Protein AF-A0A436B4E4-F1 (afdb_monomer_lite)

pLDDT: mean 89.77, std 8.98, range [55.94, 98.69]

Radius of gyration: 23.89 Å; chains: 1; bounding box: 51×45×69 Å

Sequence (343 aa):
ISDARIVVAAMPSGGDWTAGLRNADGLIDPEKLSAAVFGNINHALDAVREDSLRRIDLRNVEFVLPETGAIKLVKITDATVVQSGPGGMQFSSKADIDGRTLTVAATATRDIAAHRVTALDASVDLADTGAAAAGKLGPVALKLTGSEGFGVNASRLTAALSSTGSVLDLGTRGLLPADVDINATLVAGSNKVQVDRLLLKTGRSTFDFAGSIGPKPASGAVGEEPSYRYDLTSDGSSLAPSESPEPALTFLARIAGVYNTVSHKLVAEQIALRSAGSGEVLGTAAVAFVDGKVPGINLAFNIHDMQVSHVKQLWPWFSARNARLWVLANLFGGRVVDANLQF

Foldseek 3Di:
DEPEEAECQPPDPPPDPCPQQADPQRHRFLQSVLVVVFVVLLVVLVVCPPVVPQKDKYAQYKYAHHPPDPWGIKTWHIKMWGAPDNQKIWIWTWIATVNKTKIKTKIWGDDPVVSWTAKIWMKMKIAKPPADLQWTWHIKIKIKMWTDDDDPAFTKIKIWIWTAQTWTQLDVLGIWGKTWIWIWMRTNPPQKIWTCWIWIDTQPWIDIKTWIKHWDPDPPDPPDATKIKIKIWDPWTWFDPPPFPFPIFTWTWIWIDIQGDVQRKDKRPWIWIATPVGKIKIWIKMWGDDPPDRIDIKIKIKIAWAWLSNVLRVQDCSPPPVVSVCSSVPPDTDTDHIDMDID

Structure (mmCIF, N/CA/C/O backbone):
data_AF-A0A436B4E4-F1
#
_entry.id   AF-A0A436B4E4-F1
#
loop_
_atom_site.group_PDB
_atom_site.id
_atom_site.type_symbol
_atom_site.label_atom_id
_atom_site.label_alt_id
_atom_site.label_comp_id
_atom_site.label_asym_id
_atom_site.label_entity_id
_atom_site.label_seq_id
_atom_site.pdbx_PDB_ins_code
_atom_site.Cartn_x
_atom_site.Cartn_y
_atom_site.Cartn_z
_atom_site.occupancy
_atom_site.B_iso_or_equiv
_atom_site.auth_seq_id
_atom_site.auth_comp_id
_atom_site.auth_asym_id
_atom_site.auth_atom_id
_atom_site.pdbx_PDB_model_num
ATOM 1 N N . ILE A 1 1 ? 5.111 -10.709 -33.989 1.00 81.44 1 ILE A N 1
ATOM 2 C CA . ILE A 1 1 ? 4.949 -12.145 -33.654 1.00 81.44 1 ILE A CA 1
ATOM 3 C C . ILE A 1 1 ? 3.466 -12.391 -33.449 1.00 81.44 1 ILE A C 1
ATOM 5 O O . ILE A 1 1 ? 2.841 -11.605 -32.747 1.00 81.44 1 ILE A O 1
ATOM 9 N N . SER A 1 2 ? 2.896 -13.416 -34.074 1.00 87.44 2 SER A N 1
ATOM 10 C CA . SER A 1 2 ? 1.483 -13.752 -33.904 1.00 87.44 2 SER A CA 1
ATOM 11 C C . SER A 1 2 ? 1.282 -15.247 -33.690 1.00 87.44 2 SER A C 1
ATOM 13 O O . SER A 1 2 ? 2.098 -16.032 -34.171 1.00 87.44 2 SER A O 1
ATOM 15 N N . ASP A 1 3 ? 0.221 -15.611 -32.967 1.00 90.56 3 ASP A N 1
ATOM 16 C CA . ASP A 1 3 ? -0.270 -16.991 -32.819 1.00 90.56 3 ASP A CA 1
ATOM 17 C C . ASP A 1 3 ? 0.809 -17.970 -32.332 1.00 90.56 3 ASP A C 1
ATOM 19 O O . ASP A 1 3 ? 0.923 -19.107 -32.793 1.00 90.56 3 ASP A O 1
ATOM 23 N N . ALA A 1 4 ? 1.647 -17.501 -31.408 1.00 87.25 4 ALA A N 1
ATOM 24 C CA . ALA A 1 4 ? 2.802 -18.236 -30.916 1.00 87.25 4 ALA A CA 1
ATOM 25 C C . ALA A 1 4 ? 2.550 -18.762 -29.502 1.00 87.25 4 ALA A C 1
ATOM 27 O O . ALA A 1 4 ? 2.049 -18.040 -28.645 1.00 87.25 4 ALA A O 1
ATOM 28 N N . ARG A 1 5 ? 2.971 -20.000 -29.234 1.00 88.62 5 ARG A N 1
ATOM 29 C CA . ARG A 1 5 ? 2.969 -20.590 -27.892 1.00 88.62 5 ARG A CA 1
ATOM 30 C C . ARG A 1 5 ? 4.401 -20.849 -27.449 1.00 88.62 5 ARG A C 1
ATOM 32 O O . ARG A 1 5 ? 5.076 -21.727 -27.979 1.00 88.62 5 ARG A O 1
ATOM 39 N N . ILE A 1 6 ? 4.861 -20.069 -26.484 1.00 82.06 6 ILE A N 1
ATOM 40 C CA . ILE A 1 6 ? 6.216 -20.105 -25.950 1.00 82.06 6 ILE A CA 1
ATOM 41 C C . ILE A 1 6 ? 6.176 -20.870 -24.628 1.00 82.06 6 ILE A C 1
ATOM 43 O O . ILE A 1 6 ? 5.612 -20.415 -23.633 1.00 82.06 6 ILE A O 1
ATOM 47 N N . VAL A 1 7 ? 6.768 -22.062 -24.622 1.00 79.62 7 VAL A N 1
ATOM 48 C CA . VAL A 1 7 ? 6.873 -22.893 -23.420 1.00 79.62 7 VAL A CA 1
ATOM 49 C C . VAL A 1 7 ? 8.126 -22.481 -22.656 1.00 79.62 7 VAL A C 1
ATOM 51 O O . VAL A 1 7 ? 9.221 -22.978 -22.910 1.00 79.62 7 VAL A O 1
ATOM 54 N N . VAL A 1 8 ? 7.957 -21.549 -21.719 1.00 71.44 8 VAL A N 1
ATOM 55 C CA . VAL A 1 8 ? 9.043 -21.048 -20.860 1.00 71.44 8 VAL A CA 1
ATOM 56 C C . VAL A 1 8 ? 9.408 -22.080 -19.790 1.00 71.44 8 VAL A C 1
ATOM 58 O O . VAL A 1 8 ? 10.530 -22.086 -19.301 1.00 71.44 8 VAL A O 1
ATOM 61 N N . ALA A 1 9 ? 8.506 -23.020 -19.485 1.00 61.88 9 ALA A N 1
ATOM 62 C CA . ALA A 1 9 ? 8.750 -24.123 -18.553 1.00 61.88 9 ALA A CA 1
ATOM 63 C C . ALA A 1 9 ? 9.970 -25.005 -18.900 1.00 61.88 9 ALA A C 1
ATOM 65 O O . ALA A 1 9 ? 10.506 -25.666 -18.016 1.00 61.88 9 ALA A O 1
ATOM 66 N N . ALA A 1 10 ? 10.408 -25.020 -20.166 1.00 58.56 10 ALA A N 1
ATOM 67 C CA . ALA A 1 10 ? 11.585 -25.767 -20.622 1.00 58.56 10 ALA A CA 1
ATOM 68 C C . ALA A 1 10 ? 12.886 -24.938 -20.616 1.00 58.56 10 ALA A C 1
ATOM 70 O O . ALA A 1 10 ? 13.961 -25.481 -20.869 1.00 58.56 10 ALA A O 1
ATOM 71 N N . MET A 1 11 ? 12.803 -23.629 -20.354 1.00 57.91 11 MET A N 1
ATOM 72 C CA . MET A 1 11 ? 13.972 -22.769 -20.175 1.00 57.91 11 MET A CA 1
ATOM 73 C C . MET A 1 11 ? 14.459 -22.866 -18.723 1.00 57.91 11 MET A C 1
ATOM 75 O O . MET A 1 11 ? 13.636 -23.100 -17.834 1.00 57.91 11 MET A O 1
ATOM 79 N N . PRO A 1 12 ? 15.769 -22.691 -18.448 1.00 56.97 12 PRO A N 1
ATOM 80 C CA . PRO A 1 12 ? 16.261 -22.587 -17.078 1.00 56.97 12 PRO A CA 1
ATOM 81 C C . PRO A 1 12 ? 15.401 -21.558 -16.354 1.00 56.97 12 PRO A C 1
ATOM 83 O O . PRO A 1 12 ? 15.273 -20.433 -16.841 1.00 56.97 12 PRO A O 1
ATOM 86 N N . SER A 1 13 ? 14.752 -21.965 -15.260 1.00 56.03 13 SER A N 1
ATOM 87 C CA . SER A 1 13 ? 13.862 -21.086 -14.508 1.00 56.03 13 SER A CA 1
ATOM 88 C C . SER A 1 13 ? 14.614 -19.792 -14.233 1.00 56.03 13 SER A C 1
ATOM 90 O O . SER A 1 13 ? 15.655 -19.829 -13.569 1.00 56.03 13 SER A O 1
ATOM 92 N N . GLY A 1 14 ? 14.126 -18.678 -14.788 1.00 55.94 14 GLY A N 1
ATOM 93 C CA . GLY A 1 14 ? 14.651 -17.362 -14.458 1.00 55.94 14 GLY A CA 1
ATOM 94 C C . GLY A 1 14 ? 14.679 -17.279 -12.941 1.00 55.94 14 GLY A C 1
ATOM 95 O O . GLY A 1 14 ? 13.658 -17.536 -12.302 1.00 55.94 14 GLY A O 1
ATOM 96 N N . GLY A 1 15 ? 15.870 -17.067 -12.376 1.00 63.84 15 GLY A N 1
ATOM 97 C CA . GLY A 1 15 ? 16.046 -16.993 -10.931 1.00 63.84 15 GLY A CA 1
ATOM 98 C C . GLY A 1 15 ? 15.127 -15.938 -10.321 1.00 63.84 15 GLY A C 1
ATOM 99 O O . GLY A 1 15 ? 14.444 -15.200 -11.029 1.00 63.84 15 GLY A O 1
ATOM 100 N N . ASP A 1 16 ? 15.114 -15.852 -8.996 1.00 73.56 16 ASP A N 1
ATOM 101 C CA . ASP A 1 16 ? 14.350 -14.830 -8.286 1.00 73.56 16 ASP A CA 1
ATOM 102 C C . ASP A 1 16 ? 14.624 -13.430 -8.869 1.00 73.56 16 ASP A C 1
ATOM 104 O O . ASP A 1 16 ? 15.679 -12.836 -8.637 1.00 73.56 16 ASP A O 1
ATOM 108 N N . TRP A 1 17 ? 13.673 -12.907 -9.650 1.00 74.69 17 TRP A N 1
ATOM 109 C CA . TRP A 1 17 ? 13.827 -11.645 -10.378 1.00 74.69 17 TRP A CA 1
ATOM 110 C C . TRP A 1 17 ? 13.978 -10.458 -9.424 1.00 74.69 17 TRP A C 1
ATOM 112 O O . TRP A 1 17 ? 14.523 -9.420 -9.793 1.00 74.69 17 TRP A O 1
ATOM 122 N N . THR A 1 18 ? 13.539 -10.622 -8.174 1.00 81.94 18 THR A N 1
ATOM 123 C CA . THR A 1 18 ? 13.688 -9.608 -7.135 1.00 81.94 18 THR A CA 1
ATOM 124 C C . THR A 1 18 ? 15.057 -9.648 -6.461 1.00 81.94 18 THR A C 1
ATOM 126 O O . THR A 1 18 ? 15.374 -8.725 -5.718 1.00 81.94 18 THR A O 1
ATOM 129 N N . ALA A 1 19 ? 15.907 -10.648 -6.728 1.00 85.50 19 ALA A N 1
ATOM 130 C CA . ALA A 1 19 ? 17.225 -10.768 -6.098 1.00 85.50 19 ALA A CA 1
ATOM 131 C C . ALA A 1 19 ? 18.093 -9.517 -6.310 1.00 85.50 19 ALA A C 1
ATOM 133 O O . ALA A 1 19 ? 18.724 -9.036 -5.371 1.00 85.50 19 ALA A O 1
ATOM 134 N N . GLY A 1 20 ? 18.061 -8.933 -7.515 1.00 88.19 20 GLY A N 1
ATOM 135 C CA . GLY A 1 20 ? 18.767 -7.683 -7.821 1.00 88.19 20 GLY A CA 1
ATOM 136 C C . GLY A 1 20 ? 18.199 -6.448 -7.110 1.00 88.19 20 GLY A C 1
ATOM 137 O O . GLY A 1 20 ? 18.884 -5.435 -7.001 1.00 88.19 20 GLY A O 1
ATOM 138 N N . LEU A 1 21 ? 16.972 -6.536 -6.595 1.00 91.81 21 LEU A N 1
ATOM 139 C CA . LEU A 1 21 ? 16.279 -5.454 -5.897 1.00 91.81 21 LEU A CA 1
ATOM 140 C C . LEU A 1 21 ? 16.457 -5.522 -4.379 1.00 91.81 21 LEU A C 1
ATOM 142 O O . LEU A 1 21 ? 16.074 -4.582 -3.692 1.00 91.81 21 LEU A O 1
ATOM 146 N N . ARG A 1 22 ? 17.000 -6.616 -3.834 1.00 92.56 22 ARG A N 1
ATOM 147 C CA . ARG A 1 22 ? 17.099 -6.824 -2.385 1.00 92.56 22 ARG A CA 1
ATOM 148 C C . ARG A 1 22 ? 18.380 -6.239 -1.789 1.00 92.56 22 ARG A C 1
ATOM 150 O O . ARG A 1 22 ? 19.433 -6.227 -2.430 1.00 92.56 22 ARG A O 1
ATOM 157 N N . ASN A 1 23 ? 18.305 -5.764 -0.552 1.00 90.94 23 ASN A N 1
ATOM 158 C CA . ASN A 1 23 ? 19.450 -5.411 0.280 1.00 90.94 23 ASN A CA 1
ATOM 159 C C . ASN A 1 23 ? 20.121 -6.677 0.859 1.00 90.94 23 ASN A C 1
ATOM 161 O O . ASN A 1 23 ? 19.732 -7.803 0.542 1.00 90.94 23 ASN A O 1
ATOM 165 N N . ALA A 1 24 ? 21.145 -6.496 1.699 1.00 89.62 24 ALA A N 1
ATOM 166 C CA . ALA A 1 24 ? 21.870 -7.607 2.325 1.00 89.62 24 ALA A CA 1
ATOM 167 C C . ALA A 1 24 ? 20.986 -8.480 3.237 1.00 89.62 24 ALA A C 1
ATOM 169 O O . ALA A 1 24 ? 21.265 -9.665 3.398 1.00 89.62 24 ALA A O 1
ATOM 170 N N . ASP A 1 25 ? 19.900 -7.913 3.766 1.00 88.62 25 ASP A N 1
ATOM 171 C CA . ASP A 1 25 ? 18.936 -8.596 4.631 1.00 88.62 25 ASP A CA 1
ATOM 172 C C . ASP A 1 25 ? 17.827 -9.307 3.832 1.00 88.62 25 ASP A C 1
ATOM 174 O O . ASP A 1 25 ? 16.912 -9.888 4.410 1.00 88.62 25 ASP A O 1
ATOM 178 N N . GLY A 1 26 ? 17.870 -9.258 2.495 1.00 89.38 26 GLY A N 1
ATOM 179 C CA . GLY A 1 26 ? 16.860 -9.875 1.633 1.00 89.38 26 GLY A CA 1
ATOM 180 C C . GLY A 1 26 ? 15.574 -9.055 1.463 1.00 89.38 26 GLY A C 1
ATOM 181 O O . GLY A 1 26 ? 14.623 -9.543 0.854 1.00 89.38 26 GLY A O 1
ATOM 182 N N . LEU A 1 27 ? 15.532 -7.811 1.943 1.00 93.25 27 LEU A N 1
ATOM 183 C CA . LEU A 1 27 ? 14.401 -6.894 1.770 1.00 93.25 27 LEU A CA 1
ATOM 184 C C . LEU A 1 27 ? 14.560 -6.097 0.480 1.00 93.25 27 LEU A C 1
ATOM 186 O O . LEU A 1 27 ? 15.661 -5.654 0.178 1.00 93.25 27 LEU A O 1
ATOM 190 N N . ILE A 1 28 ? 13.474 -5.844 -0.252 1.00 93.25 28 ILE A N 1
ATOM 191 C CA . ILE A 1 28 ? 13.469 -4.869 -1.354 1.00 93.25 28 ILE A CA 1
ATOM 192 C C . ILE A 1 28 ? 14.025 -3.534 -0.857 1.00 93.25 28 ILE A C 1
ATOM 194 O O . ILE A 1 28 ? 13.477 -2.923 0.063 1.00 93.25 28 ILE A O 1
ATOM 198 N N . ASP A 1 29 ? 15.108 -3.118 -1.497 1.00 93.25 29 ASP A N 1
ATOM 199 C CA . ASP A 1 29 ? 15.804 -1.863 -1.301 1.00 93.25 29 ASP A CA 1
ATOM 200 C C . ASP A 1 29 ? 15.137 -0.801 -2.191 1.00 93.25 29 ASP A C 1
ATOM 202 O O . ASP A 1 29 ? 15.162 -0.933 -3.424 1.00 93.25 29 ASP A O 1
ATOM 206 N N . PRO A 1 30 ? 14.518 0.244 -1.608 1.00 93.06 30 PRO A N 1
ATOM 207 C CA . PRO A 1 30 ? 13.880 1.301 -2.385 1.00 93.06 30 PRO A CA 1
ATOM 208 C C . PRO A 1 30 ? 14.835 1.969 -3.385 1.00 93.06 30 PRO A C 1
ATOM 210 O O . PRO A 1 30 ? 14.418 2.354 -4.476 1.00 93.06 30 PRO A O 1
ATOM 213 N N . GLU A 1 31 ? 16.128 2.050 -3.074 1.00 90.56 31 GLU A N 1
ATOM 214 C CA . GLU A 1 31 ? 17.115 2.668 -3.959 1.00 90.56 31 GLU A CA 1
ATOM 215 C C . GLU A 1 31 ? 17.388 1.801 -5.185 1.00 90.56 31 GLU A C 1
ATOM 217 O O . GLU A 1 31 ? 17.374 2.284 -6.323 1.00 90.56 31 GLU A O 1
ATOM 222 N N . LYS A 1 32 ? 17.551 0.491 -4.973 1.00 93.38 32 LYS A N 1
ATOM 223 C CA . LYS A 1 32 ? 17.719 -0.463 -6.077 1.00 93.38 32 LYS A CA 1
ATOM 224 C C . LYS A 1 32 ? 16.468 -0.549 -6.937 1.00 93.38 32 LYS A C 1
ATOM 226 O O . LYS A 1 32 ? 16.587 -0.692 -8.149 1.00 93.38 32 LYS A O 1
ATOM 231 N N . LEU A 1 33 ? 15.283 -0.425 -6.336 1.00 92.12 33 LEU A N 1
ATOM 232 C CA . LEU A 1 33 ? 14.022 -0.387 -7.073 1.00 92.12 33 LEU A CA 1
ATOM 233 C C . LEU A 1 33 ? 13.978 0.802 -8.040 1.00 92.12 33 LEU A C 1
ATOM 235 O O . LEU A 1 33 ? 13.709 0.609 -9.224 1.00 92.12 33 LEU A O 1
ATOM 239 N N . SER A 1 34 ? 14.284 2.010 -7.558 1.00 90.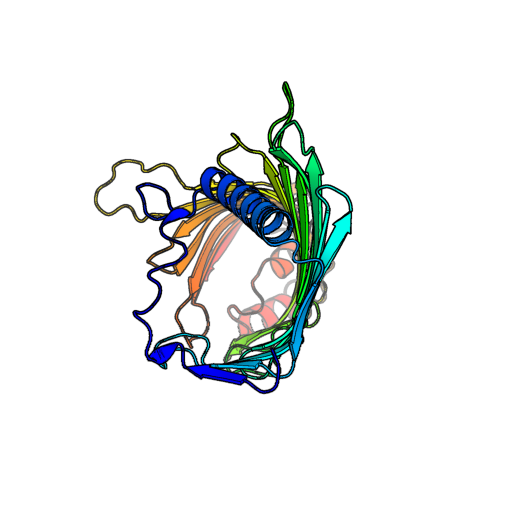50 34 SER A N 1
ATOM 240 C CA . SER A 1 34 ? 14.316 3.214 -8.399 1.00 90.50 34 SER A CA 1
ATOM 241 C C . SER A 1 34 ? 15.317 3.073 -9.550 1.00 90.50 34 SER A C 1
ATOM 243 O O . SER A 1 34 ? 14.963 3.262 -10.716 1.00 90.50 34 SER A O 1
ATOM 245 N N . ALA A 1 35 ? 16.544 2.645 -9.238 1.00 91.94 35 ALA A N 1
ATOM 246 C CA . ALA A 1 35 ? 17.590 2.434 -10.234 1.00 91.94 35 ALA A CA 1
ATOM 247 C C . ALA A 1 35 ? 17.210 1.365 -11.274 1.00 91.94 35 ALA A C 1
ATOM 249 O O . ALA A 1 35 ? 17.439 1.557 -12.467 1.00 91.94 35 ALA A O 1
ATOM 250 N N . ALA A 1 36 ? 16.593 0.259 -10.849 1.00 92.62 36 ALA A N 1
ATOM 251 C CA . ALA A 1 36 ? 16.174 -0.811 -11.749 1.00 92.62 36 ALA A CA 1
ATOM 252 C C . ALA A 1 36 ? 15.056 -0.369 -12.701 1.00 92.62 36 ALA A C 1
ATOM 254 O O . ALA A 1 36 ? 15.094 -0.714 -13.881 1.00 92.62 36 ALA A O 1
ATOM 255 N N . VAL A 1 37 ? 14.079 0.413 -12.224 1.00 93.12 37 VAL A N 1
ATOM 256 C CA . VAL A 1 37 ? 12.996 0.936 -13.074 1.00 93.12 37 VAL A CA 1
ATOM 257 C C . VAL A 1 37 ? 13.569 1.800 -14.196 1.00 93.12 37 VAL A C 1
ATOM 259 O O . VAL A 1 37 ? 13.327 1.516 -15.370 1.00 93.12 37 VAL A O 1
ATOM 262 N N . PHE A 1 38 ? 14.365 2.819 -13.862 1.00 95.44 38 PHE A N 1
ATOM 263 C CA . PHE A 1 38 ? 14.931 3.711 -14.875 1.00 95.44 38 PHE A CA 1
ATOM 264 C C . PHE A 1 38 ? 15.977 3.018 -15.754 1.00 95.44 38 PHE A C 1
ATOM 266 O O . PHE A 1 38 ? 15.978 3.216 -16.968 1.00 95.44 38 PHE A O 1
ATOM 273 N N . GLY A 1 39 ? 16.798 2.133 -15.182 1.00 94.00 39 GLY A N 1
ATOM 274 C CA . GLY A 1 39 ? 17.756 1.321 -15.931 1.00 94.00 39 GLY A CA 1
ATOM 275 C C . GLY A 1 39 ? 17.084 0.441 -16.989 1.00 94.00 39 GLY A C 1
ATOM 276 O O . GLY A 1 39 ? 17.507 0.437 -18.144 1.00 94.00 39 GLY A O 1
ATOM 277 N N . ASN A 1 40 ? 15.986 -0.236 -16.637 1.00 91.38 40 ASN A N 1
ATOM 278 C CA . ASN A 1 40 ? 15.226 -1.061 -17.580 1.00 91.38 40 ASN A CA 1
ATOM 279 C C . ASN A 1 40 ? 14.555 -0.226 -18.681 1.00 91.38 40 ASN A C 1
ATOM 281 O O . ASN A 1 40 ? 14.521 -0.649 -19.836 1.00 91.38 40 ASN A O 1
ATOM 285 N N . ILE A 1 41 ? 14.058 0.971 -18.354 1.00 93.38 41 ILE A N 1
ATOM 286 C CA . ILE A 1 41 ? 13.497 1.899 -19.348 1.00 93.38 41 ILE A CA 1
ATOM 287 C C . ILE A 1 41 ? 14.584 2.371 -20.317 1.00 93.38 41 ILE A C 1
ATOM 289 O O . ILE A 1 41 ? 14.375 2.345 -21.530 1.00 93.38 41 ILE A O 1
ATOM 293 N N . ASN A 1 42 ? 15.751 2.765 -19.804 1.00 94.25 42 ASN A N 1
ATOM 294 C CA . ASN A 1 42 ? 16.885 3.162 -20.632 1.00 94.25 42 ASN A CA 1
ATOM 295 C C . ASN A 1 42 ? 17.332 2.020 -21.553 1.00 94.25 42 ASN A C 1
ATOM 297 O O . ASN A 1 42 ? 17.520 2.249 -22.747 1.00 94.25 42 ASN A O 1
ATOM 301 N N . HIS A 1 43 ? 17.395 0.788 -21.039 1.00 90.94 43 HIS A N 1
ATOM 302 C CA . HIS A 1 43 ? 17.724 -0.388 -21.841 1.00 90.94 43 HIS A CA 1
ATOM 303 C C . HIS A 1 43 ? 16.697 -0.641 -22.957 1.00 90.94 43 HIS A C 1
ATOM 305 O O . HIS A 1 43 ? 17.074 -0.851 -24.109 1.00 90.94 43 HIS A O 1
ATOM 311 N N . ALA A 1 44 ? 15.398 -0.537 -22.658 1.00 88.44 44 ALA A N 1
ATOM 312 C CA . ALA A 1 44 ? 14.352 -0.646 -23.673 1.00 88.44 44 ALA A CA 1
ATOM 313 C C . ALA A 1 44 ? 14.475 0.455 -24.746 1.00 88.44 44 ALA A C 1
ATOM 315 O O . ALA A 1 44 ? 14.373 0.182 -25.944 1.00 88.44 44 ALA A O 1
ATOM 316 N N . LEU A 1 45 ? 14.730 1.701 -24.334 1.00 89.62 45 LEU A N 1
ATOM 317 C CA . LEU A 1 45 ? 14.925 2.839 -25.238 1.00 89.62 45 LEU A 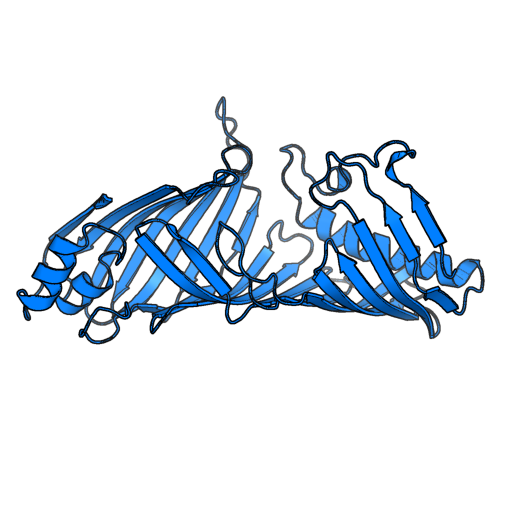CA 1
ATOM 318 C C . LEU A 1 45 ? 16.194 2.712 -26.098 1.00 89.62 45 LEU A C 1
ATOM 320 O O . LEU A 1 45 ? 16.226 3.251 -27.207 1.00 89.62 45 LEU A O 1
ATOM 324 N N . ASP A 1 46 ? 17.236 2.035 -25.612 1.00 89.00 46 ASP A N 1
ATOM 325 C CA . ASP A 1 46 ? 18.426 1.696 -26.397 1.00 89.00 46 ASP A CA 1
ATOM 326 C C . ASP A 1 46 ? 18.131 0.608 -27.432 1.00 89.00 46 ASP A C 1
ATOM 328 O O . ASP A 1 46 ? 18.413 0.829 -28.610 1.00 89.00 46 ASP A O 1
ATOM 332 N N . ALA A 1 47 ? 17.462 -0.482 -27.044 1.00 84.00 47 ALA A N 1
ATOM 333 C CA . ALA A 1 47 ? 17.095 -1.568 -27.959 1.00 84.00 47 ALA A CA 1
ATOM 334 C C . ALA A 1 47 ? 16.242 -1.077 -29.147 1.00 84.00 47 ALA A C 1
ATOM 336 O O . ALA A 1 47 ? 16.495 -1.417 -30.301 1.00 84.00 47 ALA A O 1
ATOM 337 N N . VAL A 1 48 ? 15.270 -0.195 -28.890 1.00 78.69 48 VAL A N 1
ATOM 338 C CA . VAL A 1 48 ? 14.439 0.407 -29.951 1.00 78.69 48 VAL A CA 1
ATOM 339 C C . VAL A 1 48 ? 15.241 1.331 -30.880 1.00 78.69 48 VAL A C 1
ATOM 341 O O . VAL A 1 48 ? 14.907 1.456 -32.059 1.00 78.69 48 VAL A O 1
ATOM 344 N N . ARG A 1 49 ? 16.311 1.969 -30.384 1.00 75.06 49 ARG A N 1
ATOM 345 C CA . ARG A 1 49 ? 17.173 2.854 -31.185 1.00 75.06 49 ARG A CA 1
ATOM 346 C C . ARG A 1 49 ? 18.143 2.064 -32.061 1.00 75.06 49 ARG A C 1
ATOM 348 O O . ARG A 1 49 ? 18.284 2.398 -33.235 1.00 75.06 49 ARG A O 1
ATOM 355 N N . GLU A 1 50 ? 18.841 1.090 -31.487 1.00 67.00 50 GLU A N 1
ATOM 356 C CA . GLU A 1 50 ? 19.953 0.395 -32.150 1.00 67.00 50 GLU A CA 1
ATOM 357 C C . GLU A 1 50 ? 19.484 -0.474 -33.316 1.00 67.00 50 GLU A C 1
ATOM 359 O O . GLU A 1 50 ? 20.076 -0.418 -34.393 1.00 67.00 50 GLU A O 1
ATOM 364 N N . ASP A 1 51 ? 18.352 -1.159 -33.169 1.00 60.56 51 ASP A N 1
ATOM 365 C CA . ASP A 1 51 ? 17.849 -2.062 -34.209 1.00 60.56 51 ASP A CA 1
ATOM 366 C C . ASP A 1 51 ? 16.980 -1.362 -35.273 1.00 60.56 51 ASP A C 1
ATOM 368 O O . ASP A 1 51 ? 16.350 -2.016 -36.106 1.00 60.56 51 ASP A O 1
ATOM 372 N N . SER A 1 52 ? 16.880 -0.023 -35.255 1.00 66.25 52 SER A N 1
ATOM 373 C CA . SER A 1 52 ? 15.898 0.730 -36.063 1.00 66.25 52 SER A CA 1
ATOM 374 C C . SER A 1 52 ? 14.457 0.205 -35.912 1.00 66.25 52 SER A C 1
ATOM 376 O O . SER A 1 52 ? 13.620 0.374 -36.808 1.00 66.25 52 SER A O 1
ATOM 378 N N . LEU A 1 53 ? 14.153 -0.440 -34.778 1.00 68.38 53 LEU A N 1
ATOM 379 C CA . LEU A 1 53 ? 12.869 -1.070 -34.487 1.00 68.38 53 LEU A CA 1
ATOM 380 C C . LEU A 1 53 ? 11.824 0.003 -34.211 1.00 68.38 53 LEU A C 1
ATOM 382 O O . LEU A 1 53 ? 11.541 0.367 -33.077 1.00 68.38 53 LEU A O 1
ATOM 386 N N . ARG A 1 54 ? 11.195 0.504 -35.274 1.00 79.62 54 ARG A N 1
ATOM 387 C CA . ARG A 1 54 ? 10.134 1.512 -35.149 1.00 79.62 54 ARG A CA 1
ATOM 388 C C . ARG A 1 54 ? 8.897 0.974 -34.434 1.00 79.62 54 ARG A C 1
ATOM 390 O O . ARG A 1 54 ? 8.161 1.753 -33.828 1.00 79.62 54 ARG A O 1
ATOM 397 N N . ARG A 1 55 ? 8.646 -0.334 -34.546 1.00 88.00 55 ARG A N 1
ATOM 398 C CA . ARG A 1 55 ? 7.449 -0.987 -34.019 1.00 88.00 55 ARG A CA 1
ATOM 399 C C . ARG A 1 55 ? 7.660 -2.484 -33.806 1.00 88.00 55 ARG A C 1
ATOM 401 O O . ARG A 1 55 ? 8.172 -3.163 -34.692 1.00 88.00 55 ARG A O 1
ATOM 408 N N . ILE A 1 56 ? 7.193 -2.990 -32.670 1.00 87.81 56 ILE A N 1
ATOM 409 C CA . ILE A 1 56 ? 7.075 -4.421 -32.372 1.00 87.81 56 ILE A CA 1
ATOM 410 C C . ILE A 1 56 ? 5.616 -4.698 -32.029 1.00 87.81 56 ILE A C 1
ATOM 412 O O . ILE A 1 56 ? 5.052 -4.019 -31.176 1.00 87.81 56 ILE A O 1
ATOM 416 N N . ASP A 1 57 ? 5.024 -5.707 -32.668 1.00 92.06 57 ASP A N 1
ATOM 417 C CA . ASP A 1 57 ? 3.673 -6.178 -32.365 1.00 92.06 57 ASP A CA 1
ATOM 418 C C . ASP A 1 57 ? 3.695 -7.649 -31.940 1.00 92.06 57 ASP A C 1
ATOM 420 O O . ASP A 1 57 ? 4.296 -8.498 -32.611 1.00 92.06 57 ASP A O 1
ATOM 424 N N . LEU A 1 58 ? 2.998 -7.953 -30.850 1.00 92.25 58 LEU A N 1
ATOM 425 C CA . LEU A 1 58 ? 2.627 -9.295 -30.417 1.00 92.25 58 LEU A CA 1
ATOM 426 C C . LEU A 1 58 ? 1.112 -9.438 -30.549 1.00 92.25 58 LEU A C 1
ATOM 428 O O . LEU A 1 58 ? 0.382 -8.544 -30.132 1.00 92.25 58 LEU A O 1
ATOM 432 N N . ARG A 1 59 ? 0.635 -10.548 -31.109 1.00 93.38 59 ARG A N 1
ATOM 433 C CA . ARG A 1 59 ? -0.800 -10.855 -31.191 1.00 93.38 59 ARG A CA 1
ATOM 434 C C . ARG A 1 59 ? -1.052 -12.314 -30.866 1.00 93.38 59 ARG A C 1
ATOM 436 O O . ARG A 1 59 ? -0.399 -13.172 -31.444 1.00 93.38 59 ARG A O 1
ATOM 443 N N . ASN A 1 60 ? -1.989 -12.599 -29.971 1.00 91.94 60 ASN A N 1
ATOM 444 C CA . ASN A 1 60 ? -2.336 -13.962 -29.567 1.00 91.94 60 ASN A CA 1
ATOM 445 C C . ASN A 1 60 ? -1.087 -14.812 -29.234 1.00 91.94 60 ASN A C 1
ATOM 447 O O . ASN A 1 60 ? -0.850 -15.863 -29.827 1.00 91.94 60 ASN A O 1
ATOM 451 N N . VAL A 1 61 ? -0.240 -14.307 -28.333 1.00 92.94 61 VAL A N 1
ATOM 452 C CA . VAL A 1 61 ? 0.981 -14.996 -27.888 1.00 92.94 61 VAL A CA 1
ATOM 453 C C . VAL A 1 61 ? 0.765 -15.559 -26.490 1.00 92.94 61 VAL A C 1
ATOM 455 O O . VAL A 1 61 ? 0.392 -14.831 -25.577 1.00 92.94 61 VAL A O 1
ATOM 458 N N . GLU A 1 62 ? 1.028 -16.845 -26.306 1.00 88.88 62 GLU A N 1
ATOM 459 C CA . GLU A 1 62 ? 0.869 -17.547 -25.035 1.00 88.88 62 GLU A CA 1
ATOM 460 C C . GLU A 1 62 ? 2.230 -17.899 -24.441 1.00 88.88 62 GLU A C 1
ATOM 462 O O . GLU A 1 62 ? 3.056 -18.531 -25.095 1.00 88.88 62 GLU A O 1
ATOM 467 N N . PHE A 1 63 ? 2.447 -17.534 -23.182 1.00 84.56 63 PHE A N 1
ATOM 468 C CA . PHE A 1 63 ? 3.599 -17.946 -22.393 1.00 84.56 63 PHE A CA 1
ATOM 469 C C . PHE A 1 63 ? 3.140 -18.971 -21.363 1.00 84.56 63 PHE A C 1
ATOM 471 O O . PHE A 1 63 ? 2.394 -18.648 -20.436 1.00 84.56 63 PHE A O 1
ATOM 478 N N . VAL A 1 64 ? 3.582 -20.216 -21.538 1.00 83.12 64 VAL A N 1
ATOM 479 C CA . VAL A 1 64 ? 3.337 -21.298 -20.578 1.00 83.12 64 VAL A CA 1
ATOM 480 C C . VAL A 1 64 ? 4.474 -21.292 -19.566 1.00 83.12 64 VAL A C 1
ATOM 482 O O . VAL A 1 64 ? 5.629 -21.563 -19.919 1.00 83.12 64 VAL A O 1
ATOM 485 N N . LEU A 1 65 ? 4.144 -20.948 -18.325 1.00 81.06 65 LEU A N 1
ATOM 486 C CA . LEU A 1 65 ? 5.087 -20.837 -17.217 1.00 81.06 65 LEU A CA 1
ATOM 487 C C . LEU A 1 65 ? 5.215 -22.184 -16.471 1.00 81.06 65 LEU A C 1
ATOM 489 O O . LEU A 1 65 ? 4.358 -23.055 -16.636 1.00 81.06 65 LEU A O 1
ATOM 493 N N . PRO A 1 66 ? 6.288 -22.398 -15.682 1.00 75.69 66 PRO A N 1
ATOM 494 C CA . PRO A 1 66 ? 6.441 -23.608 -14.872 1.00 75.69 66 PRO A CA 1
ATOM 495 C C . PRO A 1 66 ? 5.259 -23.835 -13.914 1.00 75.69 66 PRO A C 1
ATOM 497 O O . PRO A 1 66 ? 4.786 -22.895 -13.279 1.00 75.69 66 PRO A O 1
ATOM 500 N N . GLU A 1 67 ? 4.833 -25.092 -13.736 1.00 65.81 67 GLU A N 1
ATOM 501 C CA . GLU A 1 67 ? 3.666 -25.445 -12.901 1.00 65.81 67 GLU A CA 1
ATOM 502 C C . GLU A 1 67 ? 3.824 -25.115 -11.409 1.00 65.81 67 GLU A C 1
ATOM 504 O O . GLU A 1 67 ? 2.833 -25.024 -10.686 1.00 65.81 67 GLU A O 1
ATOM 509 N N . THR A 1 68 ? 5.062 -24.941 -10.947 1.00 64.81 68 THR A N 1
ATOM 510 C CA . THR A 1 68 ? 5.391 -24.586 -9.561 1.00 64.81 68 THR A CA 1
ATOM 511 C C . THR A 1 68 ? 5.195 -23.099 -9.258 1.00 64.81 68 THR A C 1
ATOM 513 O O . THR A 1 68 ? 5.254 -22.706 -8.094 1.00 64.81 68 THR A O 1
ATOM 516 N N . GLY A 1 69 ? 4.978 -22.264 -10.280 1.00 62.62 69 GLY A N 1
ATOM 517 C CA . GLY A 1 69 ? 4.729 -20.834 -10.131 1.00 62.62 69 GLY A CA 1
ATOM 518 C C . GLY A 1 69 ? 3.277 -20.509 -9.772 1.00 62.62 69 GLY A C 1
ATOM 519 O O . GLY A 1 69 ? 2.349 -21.246 -10.098 1.00 62.62 69 GLY A O 1
ATOM 520 N N . ALA A 1 70 ? 3.070 -19.351 -9.138 1.00 66.38 70 ALA A N 1
ATOM 521 C CA . ALA A 1 70 ? 1.734 -18.830 -8.834 1.00 66.38 70 ALA A CA 1
ATOM 522 C C . ALA A 1 70 ? 0.937 -18.416 -10.086 1.00 66.38 70 ALA A C 1
ATOM 524 O O . ALA A 1 70 ? -0.278 -18.266 -9.999 1.00 66.38 70 ALA A O 1
ATOM 525 N N . ILE A 1 71 ? 1.624 -18.225 -11.220 1.00 73.19 71 ILE A N 1
ATOM 526 C CA . ILE A 1 71 ? 1.031 -17.921 -12.523 1.00 73.19 71 ILE A CA 1
ATOM 527 C C . ILE A 1 71 ? 1.351 -19.069 -13.471 1.00 73.19 71 ILE A C 1
ATOM 529 O O . ILE A 1 71 ? 2.524 -19.416 -13.627 1.00 73.19 71 ILE A O 1
ATOM 533 N N . LYS A 1 72 ? 0.333 -19.636 -14.120 1.00 79.38 72 LYS A N 1
ATOM 534 C CA . LYS A 1 72 ? 0.504 -20.791 -15.018 1.00 79.38 72 LYS A CA 1
ATOM 535 C C . LYS A 1 72 ? 0.514 -20.390 -16.486 1.00 79.38 72 LYS A C 1
ATOM 537 O O . LYS A 1 72 ? 1.281 -20.943 -17.278 1.00 79.38 72 LYS A O 1
ATOM 542 N N . LEU A 1 73 ? -0.323 -19.425 -16.851 1.00 83.25 73 LEU A N 1
ATOM 543 C CA . LEU A 1 73 ? -0.490 -18.982 -18.224 1.00 83.25 73 LEU A CA 1
ATOM 544 C C . LEU A 1 73 ? -0.577 -17.459 -18.300 1.00 83.25 73 LEU A C 1
ATOM 546 O O . LEU A 1 73 ? -1.373 -16.826 -17.609 1.00 83.25 73 LEU A O 1
ATOM 550 N N . VAL A 1 74 ? 0.207 -16.888 -19.214 1.00 89.25 74 VAL A N 1
ATOM 551 C CA . VAL A 1 74 ? 0.058 -15.496 -19.643 1.00 89.25 74 VAL A CA 1
ATOM 552 C C . VAL A 1 74 ? -0.269 -15.487 -21.127 1.00 89.25 74 VAL A C 1
ATOM 554 O O . VAL A 1 74 ? 0.555 -15.883 -21.950 1.00 89.25 74 VAL A O 1
ATOM 557 N N . LYS A 1 75 ? -1.463 -15.024 -21.483 1.00 92.50 75 LYS A N 1
ATOM 558 C CA . LYS A 1 75 ? -1.904 -14.887 -22.870 1.00 92.50 75 LYS A CA 1
ATOM 559 C C . LYS A 1 75 ? -1.955 -13.420 -23.264 1.00 92.50 75 LYS A C 1
ATOM 561 O O . LYS A 1 75 ? -2.846 -12.689 -22.856 1.00 92.50 75 LYS A O 1
ATOM 566 N N . ILE A 1 76 ? -1.028 -12.983 -24.102 1.00 94.06 76 ILE A N 1
ATOM 567 C CA . ILE A 1 76 ? -1.048 -11.653 -24.707 1.00 94.06 76 ILE A CA 1
ATOM 568 C C . ILE A 1 76 ? -2.025 -11.675 -25.883 1.00 94.06 76 ILE A C 1
ATOM 570 O O . ILE A 1 76 ? -1.781 -12.344 -26.885 1.00 94.06 76 ILE A O 1
ATOM 574 N N . THR A 1 77 ? -3.128 -10.937 -25.769 1.00 94.31 77 THR A N 1
ATOM 575 C CA . THR A 1 77 ? -4.096 -10.768 -26.864 1.00 94.31 77 THR A CA 1
ATOM 576 C C . THR A 1 77 ? -3.507 -9.859 -27.934 1.00 94.31 77 THR A C 1
ATOM 578 O O . THR A 1 77 ? -3.363 -10.273 -29.080 1.00 94.31 77 THR A O 1
ATOM 581 N N . ASP A 1 78 ? -3.058 -8.673 -27.532 1.00 95.44 78 ASP A N 1
ATOM 582 C CA . ASP A 1 78 ? -2.313 -7.742 -28.372 1.00 95.44 78 ASP A CA 1
ATOM 583 C C . ASP A 1 78 ? -1.307 -7.001 -27.486 1.00 95.44 78 ASP A C 1
ATOM 585 O O . ASP A 1 78 ? -1.642 -6.604 -26.370 1.00 95.44 78 ASP A O 1
ATOM 589 N N . ALA A 1 79 ? -0.088 -6.791 -27.970 1.00 95.31 79 ALA A N 1
ATOM 590 C CA . ALA A 1 79 ? 0.848 -5.846 -27.382 1.00 95.31 79 ALA A CA 1
ATOM 591 C C . ALA A 1 79 ? 1.631 -5.128 -28.472 1.00 95.31 79 ALA A C 1
ATOM 593 O O . ALA A 1 79 ? 2.045 -5.734 -29.458 1.00 95.31 79 ALA A O 1
ATOM 594 N N . THR A 1 80 ? 1.868 -3.840 -28.274 1.00 94.81 80 THR A N 1
ATOM 595 C CA . THR A 1 80 ? 2.609 -3.003 -29.205 1.00 94.81 80 THR A CA 1
ATOM 596 C C . THR A 1 80 ? 3.635 -2.176 -28.447 1.00 94.81 80 THR A C 1
ATOM 598 O O . THR A 1 80 ? 3.301 -1.518 -27.463 1.00 94.81 80 THR A O 1
ATOM 601 N N . VAL A 1 81 ? 4.864 -2.155 -28.957 1.00 92.81 81 VAL A N 1
ATOM 602 C CA . VAL A 1 81 ? 5.893 -1.160 -28.629 1.00 92.81 81 VAL A CA 1
ATOM 603 C C . VAL A 1 81 ? 6.115 -0.295 -29.867 1.00 92.81 81 VAL A C 1
ATOM 605 O O . VAL A 1 81 ? 6.312 -0.837 -30.953 1.00 92.81 81 VAL A O 1
ATOM 608 N N . VAL A 1 82 ? 6.087 1.031 -29.730 1.00 91.69 82 VAL A N 1
ATOM 609 C CA . VAL A 1 82 ? 6.356 1.982 -30.823 1.00 91.69 82 VAL A CA 1
ATOM 610 C C . VAL A 1 82 ? 7.338 3.047 -30.359 1.00 91.69 82 VAL A C 1
ATOM 612 O O . VAL A 1 82 ? 7.236 3.549 -29.240 1.00 91.69 82 VAL A O 1
ATOM 615 N N . GLN A 1 83 ? 8.251 3.449 -31.238 1.00 90.25 83 GLN A N 1
ATOM 616 C CA . GLN A 1 83 ? 9.038 4.660 -31.037 1.00 90.25 83 GLN A CA 1
ATOM 617 C C . GLN A 1 83 ? 8.154 5.904 -31.243 1.00 90.25 83 GLN A C 1
ATOM 619 O O . GLN A 1 83 ? 7.624 6.116 -32.333 1.00 90.25 83 GLN A O 1
ATOM 624 N N . SER A 1 84 ? 8.005 6.748 -30.219 1.00 89.00 84 SER A N 1
ATOM 625 C CA . SER A 1 84 ? 7.164 7.961 -30.269 1.00 89.00 84 SER A CA 1
ATOM 626 C C . SER A 1 84 ? 7.934 9.242 -30.628 1.00 89.00 84 SER A C 1
ATOM 628 O O . SER A 1 84 ? 7.340 10.307 -30.769 1.00 89.00 84 SER A O 1
ATOM 630 N N . GLY A 1 85 ? 9.255 9.145 -30.809 1.00 85.12 85 GLY A N 1
ATOM 631 C CA . GLY A 1 85 ? 10.138 10.239 -31.216 1.00 85.12 85 GLY A CA 1
ATOM 632 C C . GLY A 1 85 ? 11.607 9.939 -30.893 1.00 85.12 85 GLY A C 1
ATOM 633 O O . GLY A 1 85 ? 11.926 8.842 -30.418 1.00 85.12 85 GLY A O 1
ATOM 634 N N . PRO A 1 86 ? 12.528 10.892 -31.121 1.00 83.31 86 PRO A N 1
ATOM 635 C CA . PRO A 1 86 ? 13.903 10.770 -30.649 1.00 83.31 86 PRO A CA 1
ATOM 636 C C . PRO A 1 86 ? 13.917 10.595 -29.122 1.00 83.31 86 PRO A C 1
ATOM 638 O O . PRO A 1 86 ? 13.537 11.500 -28.388 1.00 83.31 86 PRO A O 1
ATOM 641 N N . GLY A 1 87 ? 14.321 9.414 -28.642 1.00 89.38 87 GLY A N 1
ATOM 642 C CA . GLY A 1 87 ? 14.317 9.094 -27.209 1.00 89.38 87 GLY A CA 1
ATOM 643 C C . GLY A 1 87 ? 12.929 8.850 -26.599 1.00 89.38 87 GLY A C 1
ATOM 644 O O . GLY A 1 87 ? 12.815 8.831 -25.380 1.00 89.38 87 GLY A O 1
ATOM 645 N N . GLY A 1 88 ? 11.885 8.666 -27.410 1.00 93.62 88 GLY A N 1
ATOM 646 C CA . GLY A 1 88 ? 10.530 8.378 -26.940 1.00 93.62 88 GLY A CA 1
ATOM 647 C C . GLY A 1 88 ? 10.083 6.956 -27.269 1.00 93.62 88 GLY A C 1
ATOM 648 O O . GLY A 1 88 ? 10.342 6.458 -28.367 1.00 93.62 88 GLY A O 1
ATOM 649 N N . MET A 1 89 ? 9.362 6.326 -26.344 1.00 94.50 89 MET A N 1
ATOM 650 C CA . MET A 1 89 ? 8.695 5.043 -26.552 1.00 94.50 89 MET A CA 1
ATOM 651 C C . MET A 1 89 ? 7.276 5.065 -25.990 1.00 94.50 89 MET A C 1
ATOM 653 O O . MET A 1 89 ? 6.999 5.697 -24.970 1.00 94.50 89 MET A O 1
ATOM 657 N N . GLN A 1 90 ? 6.393 4.324 -26.649 1.00 95.50 90 GLN A N 1
ATOM 658 C CA . GLN A 1 90 ? 5.078 3.962 -26.153 1.00 95.50 90 GLN A CA 1
ATOM 659 C C . GLN A 1 90 ? 4.929 2.439 -26.143 1.00 95.50 90 GLN A C 1
ATOM 661 O O . GLN A 1 90 ? 5.325 1.761 -27.089 1.00 95.50 90 GLN A O 1
ATOM 666 N N . PHE A 1 91 ? 4.322 1.920 -25.083 1.00 95.44 91 PHE A N 1
ATOM 667 C CA . PHE A 1 91 ? 3.949 0.526 -24.917 1.00 95.44 91 PHE A CA 1
ATOM 668 C C . PHE A 1 91 ? 2.452 0.422 -24.632 1.00 95.44 91 PHE A C 1
ATOM 670 O O . PHE A 1 91 ? 1.885 1.228 -23.897 1.00 95.44 91 PHE A O 1
ATOM 677 N N . SER A 1 92 ? 1.809 -0.586 -25.202 1.00 97.12 92 SER A N 1
ATOM 678 C CA . SER A 1 92 ? 0.451 -0.978 -24.842 1.00 97.12 92 SER A CA 1
ATOM 679 C C . SER A 1 92 ? 0.335 -2.492 -24.885 1.00 97.12 92 SER A C 1
ATOM 681 O O . SER A 1 92 ? 0.950 -3.124 -25.740 1.00 97.12 92 SER A O 1
ATOM 683 N N . SER A 1 93 ? -0.425 -3.080 -23.971 1.00 96.75 93 SER A N 1
ATOM 684 C CA . SER A 1 93 ? -0.671 -4.517 -23.934 1.00 96.75 93 SER A CA 1
ATOM 685 C C . SER A 1 93 ? -2.039 -4.813 -23.348 1.00 96.75 93 SER A C 1
ATOM 687 O O . SER A 1 93 ? -2.463 -4.174 -22.387 1.00 96.75 93 SER A O 1
ATOM 689 N N . LYS A 1 94 ? -2.705 -5.816 -23.910 1.00 96.94 94 LYS A N 1
ATOM 690 C CA . LYS A 1 94 ? -3.837 -6.506 -23.311 1.00 96.94 94 LYS A CA 1
ATOM 691 C C . LYS A 1 94 ? -3.449 -7.966 -23.147 1.00 96.94 94 LYS A C 1
ATOM 693 O O . LYS A 1 94 ? -3.230 -8.671 -24.135 1.00 96.94 94 LYS A O 1
ATOM 698 N N . ALA A 1 95 ? -3.382 -8.418 -21.908 1.00 94.56 95 ALA A N 1
ATOM 699 C CA . ALA A 1 95 ? -3.051 -9.783 -21.550 1.00 94.56 95 ALA A CA 1
ATOM 700 C C . ALA A 1 95 ? -4.157 -10.413 -20.700 1.00 94.56 95 ALA A C 1
ATOM 702 O O . ALA A 1 95 ? -4.977 -9.723 -20.104 1.00 94.56 95 ALA A O 1
ATOM 703 N N . ASP A 1 96 ? -4.164 -11.733 -20.654 1.00 91.75 96 ASP A N 1
ATOM 704 C CA . ASP A 1 96 ? -4.914 -12.541 -19.712 1.00 91.75 96 ASP A CA 1
ATOM 705 C C . ASP A 1 96 ? -3.910 -13.320 -18.857 1.00 91.75 96 ASP A C 1
ATOM 707 O O . ASP A 1 96 ? -3.003 -13.962 -19.392 1.00 91.75 96 ASP A O 1
ATOM 711 N N . ILE A 1 97 ? -4.021 -13.197 -17.538 1.00 86.31 97 ILE A N 1
ATOM 712 C CA . ILE A 1 97 ? -3.167 -13.880 -16.565 1.00 86.31 97 ILE A CA 1
ATOM 713 C C . ILE A 1 97 ? -4.062 -14.799 -15.746 1.00 86.31 97 ILE A C 1
ATOM 715 O O . ILE A 1 97 ? -4.832 -14.322 -14.912 1.00 86.31 97 ILE A O 1
ATOM 719 N N . ASP A 1 98 ? -3.973 -16.103 -16.001 1.00 79.94 98 ASP A N 1
ATOM 720 C CA . ASP A 1 98 ? -4.815 -17.130 -15.374 1.00 79.94 98 ASP A CA 1
ATOM 721 C C . ASP A 1 98 ? -6.320 -16.760 -15.345 1.00 79.94 98 ASP A C 1
ATOM 723 O O . ASP A 1 98 ? -6.996 -16.901 -14.323 1.00 79.94 98 ASP A O 1
ATOM 727 N N . GLY A 1 99 ? -6.853 -16.257 -16.466 1.00 80.38 99 GLY A N 1
ATOM 728 C CA . GLY A 1 99 ? -8.255 -15.850 -16.618 1.00 80.38 99 GLY A CA 1
ATOM 729 C C . GLY A 1 99 ? -8.562 -14.408 -16.201 1.00 80.38 99 GLY A C 1
ATOM 730 O O . GLY A 1 99 ? -9.732 -14.024 -16.151 1.00 80.38 99 GLY A O 1
ATOM 731 N N . ARG A 1 100 ? -7.543 -13.610 -15.856 1.00 84.94 100 ARG A N 1
ATOM 732 C CA . ARG A 1 100 ? -7.695 -12.207 -15.448 1.00 84.94 100 ARG A CA 1
ATOM 733 C C . ARG A 1 100 ? -7.200 -11.280 -16.540 1.00 84.94 100 ARG A C 1
ATOM 735 O O . ARG A 1 100 ? -6.013 -11.269 -16.859 1.00 84.94 100 ARG A O 1
ATOM 742 N N . THR A 1 101 ? -8.090 -10.437 -17.054 1.00 92.81 101 THR A N 1
ATOM 743 C CA . THR A 1 101 ? -7.703 -9.418 -18.033 1.00 92.81 101 THR A CA 1
ATOM 744 C C . THR A 1 101 ? -6.839 -8.342 -17.376 1.00 92.81 101 THR A C 1
ATOM 746 O O . THR A 1 101 ? -7.260 -7.693 -16.422 1.00 92.81 101 THR A O 1
ATOM 749 N N . LEU A 1 102 ? -5.651 -8.134 -17.934 1.00 94.94 102 LEU A N 1
ATOM 750 C CA . LEU A 1 102 ? -4.691 -7.094 -17.596 1.00 94.94 102 LEU A CA 1
ATOM 751 C C . LEU A 1 102 ? -4.516 -6.172 -18.806 1.00 94.94 102 LEU A C 1
ATOM 753 O O . LEU A 1 102 ? -4.210 -6.637 -19.904 1.00 94.94 102 LEU A O 1
ATOM 757 N N . THR A 1 103 ? -4.655 -4.869 -18.607 1.00 97.50 103 THR A N 1
ATOM 758 C CA . THR A 1 103 ? -4.308 -3.854 -19.605 1.00 97.50 103 THR A CA 1
ATOM 759 C C . THR A 1 103 ? -3.132 -3.040 -19.095 1.00 97.50 103 THR A C 1
ATOM 761 O O . THR A 1 103 ? -3.093 -2.672 -17.927 1.00 97.50 103 THR A O 1
ATOM 764 N N . VAL A 1 104 ? -2.166 -2.767 -19.964 1.00 97.56 104 VAL A N 1
ATOM 765 C CA . VAL A 1 104 ? -1.029 -1.895 -19.672 1.00 97.56 104 VAL A CA 1
ATOM 766 C C . VAL A 1 104 ? -0.928 -0.854 -20.772 1.00 97.56 104 VAL A C 1
ATOM 768 O O . VAL A 1 104 ? -0.963 -1.197 -21.952 1.00 97.56 104 VAL A O 1
ATOM 771 N N . ALA A 1 105 ? -0.758 0.406 -20.400 1.00 98.12 105 ALA A N 1
ATOM 772 C CA . ALA A 1 105 ? -0.393 1.490 -21.298 1.00 98.12 105 ALA A CA 1
ATOM 773 C C . ALA A 1 105 ? 0.753 2.267 -20.660 1.00 98.12 105 ALA A C 1
ATOM 775 O O . ALA A 1 105 ? 0.648 2.670 -19.510 1.00 98.12 105 ALA A O 1
ATOM 776 N N . ALA A 1 106 ? 1.852 2.468 -21.377 1.00 97.62 106 ALA A N 1
ATOM 777 C CA . ALA A 1 106 ? 3.002 3.180 -20.848 1.00 97.62 106 ALA A CA 1
ATOM 778 C C . ALA A 1 106 ? 3.666 4.059 -21.904 1.00 97.62 106 ALA A C 1
ATOM 780 O O . ALA A 1 106 ? 3.671 3.752 -23.095 1.00 97.62 106 ALA A O 1
ATOM 781 N N . THR A 1 107 ? 4.257 5.153 -21.450 1.00 97.56 107 THR A N 1
ATOM 782 C CA . THR A 1 107 ? 5.091 6.051 -22.237 1.00 97.56 107 THR A CA 1
ATOM 783 C C . THR A 1 107 ? 6.354 6.368 -21.455 1.00 97.56 107 THR A C 1
ATOM 785 O O . THR A 1 107 ? 6.328 6.494 -20.229 1.00 97.56 107 THR A O 1
ATOM 788 N N . ALA A 1 108 ? 7.465 6.486 -22.172 1.00 97.38 108 ALA A N 1
ATOM 789 C CA . ALA A 1 108 ? 8.727 6.932 -21.613 1.00 97.38 108 ALA A CA 1
ATOM 790 C C . ALA A 1 108 ? 9.414 7.889 -22.584 1.00 97.38 108 ALA A C 1
ATOM 792 O O . ALA A 1 108 ? 9.419 7.663 -23.797 1.00 97.38 108 ALA A O 1
ATOM 793 N N . THR A 1 109 ? 10.013 8.945 -22.048 1.00 96.50 109 THR A N 1
ATOM 794 C CA . THR A 1 109 ? 10.856 9.878 -22.793 1.00 96.50 109 THR A CA 1
ATOM 795 C C . THR A 1 109 ? 12.195 10.031 -22.096 1.00 96.50 109 THR A C 1
ATOM 797 O O . THR A 1 109 ? 12.280 10.033 -20.866 1.00 96.50 109 THR A O 1
ATOM 800 N N . ARG A 1 110 ? 13.259 10.155 -22.891 1.00 95.25 110 ARG A N 1
ATOM 801 C CA . ARG A 1 110 ? 14.606 10.439 -22.402 1.00 95.25 110 ARG A CA 1
ATOM 802 C C . ARG A 1 110 ? 15.234 11.638 -23.089 1.00 95.25 110 ARG A C 1
ATOM 804 O O . ARG A 1 110 ? 15.052 11.867 -24.284 1.00 95.25 110 ARG A O 1
ATOM 811 N N . ASP A 1 111 ? 16.063 12.331 -22.329 1.00 94.62 111 ASP A N 1
ATOM 812 C CA . ASP A 1 111 ? 17.124 13.179 -22.844 1.00 94.62 111 ASP A CA 1
ATOM 813 C C . ASP A 1 111 ? 18.216 12.281 -23.442 1.00 94.62 111 ASP A C 1
ATOM 815 O O . ASP A 1 111 ? 18.838 11.479 -22.743 1.00 94.62 111 ASP A O 1
ATOM 819 N N . ILE A 1 112 ? 18.414 12.381 -24.757 1.00 90.50 112 ILE A N 1
ATOM 820 C CA . ILE A 1 112 ? 19.347 11.522 -25.494 1.00 90.50 112 ILE A CA 1
ATOM 821 C C . ILE A 1 112 ? 20.796 11.849 -25.135 1.00 90.50 112 ILE A C 1
ATOM 823 O O . ILE A 1 112 ? 21.604 10.933 -25.007 1.00 90.50 112 ILE A O 1
ATOM 827 N N . ALA A 1 113 ? 21.126 13.133 -24.979 1.00 91.94 113 ALA A N 1
ATOM 828 C CA . ALA A 1 113 ? 22.497 13.561 -24.717 1.00 91.94 113 ALA A CA 1
ATOM 829 C C . ALA A 1 113 ? 22.921 13.189 -23.295 1.00 91.94 113 ALA A C 1
ATOM 831 O O . ALA A 1 113 ? 24.052 12.762 -23.078 1.00 91.94 113 ALA A O 1
ATOM 832 N N . ALA A 1 114 ? 21.999 13.323 -22.341 1.00 92.75 114 ALA A N 1
ATOM 833 C CA . ALA A 1 114 ? 22.249 12.990 -20.944 1.00 92.75 114 ALA A CA 1
ATOM 834 C C . ALA A 1 114 ? 21.996 11.513 -20.594 1.00 92.75 114 ALA A C 1
ATOM 836 O O . ALA A 1 114 ? 22.262 11.136 -19.458 1.00 92.75 114 ALA A O 1
ATOM 837 N N . HIS A 1 115 ? 21.460 10.708 -21.526 1.00 93.50 115 HIS A N 1
ATOM 838 C CA . HIS A 1 115 ? 20.992 9.330 -21.288 1.00 93.50 115 HIS A CA 1
ATOM 839 C C . HIS A 1 115 ? 20.115 9.231 -20.026 1.00 93.50 115 HIS A C 1
ATOM 841 O O . HIS A 1 115 ? 20.346 8.430 -19.130 1.00 93.50 115 HIS A O 1
ATOM 847 N N . ARG A 1 116 ? 19.126 10.128 -19.937 1.00 95.12 116 ARG A N 1
ATOM 848 C CA . ARG A 1 116 ? 18.312 10.325 -18.729 1.00 95.12 116 ARG A CA 1
ATOM 849 C C . ARG A 1 116 ? 16.828 10.268 -19.055 1.00 95.12 116 ARG A C 1
ATOM 851 O O . ARG A 1 116 ? 16.361 11.076 -19.855 1.00 95.12 116 ARG A O 1
ATOM 858 N N . VAL A 1 117 ? 16.066 9.410 -18.386 1.00 97.06 117 VAL A N 1
ATOM 859 C CA . VAL A 1 117 ? 14.600 9.362 -18.464 1.00 97.06 117 VAL A CA 1
ATOM 860 C C . VAL A 1 117 ? 14.015 10.636 -17.858 1.00 97.06 117 VAL A C 1
ATOM 862 O O . VAL A 1 117 ? 14.129 10.893 -16.661 1.00 97.06 117 VAL A O 1
ATOM 865 N N . THR A 1 118 ? 13.379 11.458 -18.686 1.00 97.06 118 THR A N 1
ATOM 866 C CA . THR A 1 118 ? 12.769 12.730 -18.276 1.00 97.06 118 THR A CA 1
ATOM 867 C C . THR A 1 118 ? 11.293 12.590 -17.936 1.00 97.06 118 THR A C 1
ATOM 869 O O . THR A 1 118 ? 10.791 13.386 -17.146 1.00 97.06 118 THR A O 1
ATOM 872 N N . ALA A 1 119 ? 10.609 11.586 -18.485 1.00 97.38 119 ALA A N 1
ATOM 873 C CA . ALA A 1 119 ? 9.253 11.243 -18.087 1.00 97.38 119 ALA A CA 1
ATOM 874 C C . ALA A 1 119 ? 8.987 9.744 -18.250 1.00 97.38 119 ALA A C 1
ATOM 876 O O . ALA A 1 119 ? 9.340 9.138 -19.260 1.00 97.38 119 ALA A O 1
ATOM 877 N N . LEU A 1 120 ? 8.305 9.182 -17.262 1.00 98.12 120 LEU A N 1
ATOM 878 C CA . LEU A 1 120 ? 7.634 7.892 -17.278 1.00 98.12 120 LEU A CA 1
ATOM 879 C C . LEU A 1 120 ? 6.169 8.145 -16.911 1.00 98.12 120 LEU A C 1
ATOM 881 O O . LEU A 1 120 ? 5.905 8.810 -15.909 1.00 98.12 120 LEU A O 1
ATOM 885 N N . ASP A 1 121 ? 5.240 7.595 -17.686 1.00 98.31 121 ASP A N 1
ATOM 886 C CA . ASP A 1 121 ? 3.828 7.463 -17.312 1.00 98.31 121 ASP A CA 1
ATOM 887 C C . ASP A 1 121 ? 3.357 6.075 -17.738 1.00 98.31 121 ASP A C 1
ATOM 889 O O . ASP A 1 121 ? 3.397 5.746 -18.922 1.00 98.31 121 ASP A O 1
ATOM 893 N N . ALA A 1 122 ? 2.970 5.251 -16.773 1.00 98.19 122 ALA A N 1
ATOM 894 C CA . ALA A 1 122 ? 2.446 3.915 -16.979 1.00 98.19 122 ALA A CA 1
ATOM 895 C C . ALA A 1 122 ? 1.140 3.742 -16.207 1.00 98.19 122 ALA A C 1
ATOM 897 O O . ALA A 1 122 ? 1.032 4.125 -15.047 1.00 98.19 122 ALA A O 1
ATOM 898 N N . SER A 1 123 ? 0.156 3.134 -16.851 1.00 98.38 123 SER A N 1
ATOM 899 C CA . SER A 1 123 ? -1.132 2.755 -16.288 1.00 98.38 123 SER A CA 1
ATOM 900 C C . SER A 1 123 ? -1.325 1.257 -16.485 1.00 98.38 123 SER A C 1
ATOM 902 O O . SER A 1 123 ? -1.054 0.721 -17.563 1.00 98.38 123 SER A O 1
ATOM 904 N N . VAL A 1 124 ? -1.750 0.584 -15.427 1.00 97.50 124 VAL A N 1
ATOM 905 C CA . VAL A 1 124 ? -1.982 -0.853 -15.372 1.00 97.50 124 VAL A CA 1
ATOM 906 C C . VAL A 1 124 ? -3.358 -1.079 -14.767 1.00 97.50 124 VAL A C 1
ATOM 908 O O . VAL A 1 124 ? -3.591 -0.713 -13.620 1.00 97.50 124 VAL A O 1
ATOM 911 N N . ASP A 1 125 ? -4.242 -1.715 -15.523 1.00 97.00 125 ASP A N 1
ATOM 912 C CA . ASP A 1 125 ? -5.596 -2.046 -15.097 1.00 97.00 125 ASP A CA 1
ATOM 913 C C . ASP A 1 125 ? -5.756 -3.562 -15.056 1.00 97.00 125 ASP A C 1
ATOM 915 O O . ASP A 1 125 ? -5.623 -4.245 -16.073 1.00 97.00 125 ASP A O 1
ATOM 919 N N . LEU A 1 126 ? -6.059 -4.094 -13.881 1.00 94.00 126 LEU A N 1
ATOM 920 C CA . LEU A 1 126 ? -6.399 -5.492 -13.670 1.00 94.00 126 LEU A CA 1
ATOM 921 C C . LEU A 1 126 ? -7.905 -5.595 -13.425 1.00 94.00 126 LEU A C 1
ATOM 923 O O . LEU A 1 126 ? -8.447 -4.943 -12.532 1.00 94.00 126 LEU A O 1
ATOM 927 N N . ALA A 1 127 ? -8.582 -6.419 -14.220 1.00 91.88 127 ALA A N 1
ATOM 928 C CA . ALA A 1 127 ? -9.998 -6.705 -14.035 1.00 91.88 127 ALA A CA 1
ATOM 929 C C . ALA A 1 127 ? -10.261 -7.434 -12.704 1.00 91.88 127 ALA A C 1
ATOM 931 O O . ALA A 1 127 ? -9.358 -8.031 -12.115 1.00 91.88 127 ALA A O 1
ATOM 932 N N . ASP A 1 128 ? -11.512 -7.389 -12.237 1.00 84.00 128 ASP A N 1
ATOM 933 C CA . ASP A 1 128 ? -11.897 -8.064 -10.997 1.00 84.00 128 ASP A CA 1
ATOM 934 C C . ASP A 1 128 ? -11.642 -9.579 -11.062 1.00 84.00 128 ASP A C 1
ATOM 936 O O . ASP A 1 128 ? -11.638 -10.193 -12.132 1.00 84.00 128 ASP A O 1
ATOM 940 N N . THR A 1 129 ? -11.366 -10.190 -9.909 1.00 70.75 129 THR A N 1
ATOM 941 C CA . THR A 1 129 ? -10.920 -11.592 -9.870 1.00 70.75 129 THR A CA 1
ATOM 942 C C . THR A 1 129 ? -12.053 -12.599 -9.684 1.00 70.75 129 THR A C 1
ATOM 944 O O . THR A 1 129 ? -11.779 -13.750 -9.348 1.00 70.75 129 THR A O 1
ATOM 947 N N . GLY A 1 130 ? -13.321 -12.208 -9.843 1.00 69.06 130 GLY A N 1
ATOM 948 C CA . GLY A 1 130 ? -14.439 -13.036 -9.385 1.00 69.06 130 GLY A CA 1
ATOM 949 C C . GLY A 1 130 ? -14.343 -13.404 -7.890 1.00 69.06 130 GLY A C 1
ATOM 950 O O . GLY A 1 130 ? -13.512 -12.879 -7.143 1.00 69.06 130 GLY A O 1
ATOM 951 N N . ALA A 1 131 ? -15.223 -14.293 -7.426 1.00 69.88 131 ALA A N 1
ATOM 952 C CA . ALA A 1 131 ? -15.192 -14.781 -6.047 1.00 69.88 131 ALA A CA 1
ATOM 953 C C . ALA A 1 131 ? -14.169 -15.920 -5.890 1.00 69.88 131 ALA A C 1
ATOM 955 O O . ALA A 1 131 ? -14.230 -16.915 -6.611 1.00 69.88 131 ALA A O 1
ATOM 956 N N . ALA A 1 132 ? -13.263 -15.790 -4.922 1.00 68.62 132 ALA A N 1
ATOM 957 C CA . ALA A 1 132 ? -12.342 -16.833 -4.480 1.00 68.62 132 ALA A CA 1
ATOM 958 C C . ALA A 1 132 ? -12.618 -17.209 -3.013 1.00 68.62 132 ALA A C 1
ATOM 960 O O . ALA A 1 132 ? -13.352 -16.520 -2.306 1.00 68.62 132 ALA A O 1
ATOM 961 N N . ALA A 1 133 ? -11.996 -18.289 -2.530 1.00 64.75 133 ALA A N 1
ATOM 962 C CA . ALA A 1 133 ? -12.195 -18.785 -1.162 1.00 64.75 133 ALA A CA 1
ATOM 963 C C . ALA A 1 133 ? -11.801 -17.779 -0.058 1.00 64.75 133 ALA A C 1
ATOM 965 O O . ALA A 1 133 ? -12.301 -17.877 1.054 1.00 64.75 133 ALA A O 1
ATOM 966 N N . ALA A 1 134 ? -10.912 -16.825 -0.356 1.00 69.94 134 ALA A N 1
ATOM 967 C CA . ALA A 1 134 ? -10.492 -15.769 0.572 1.00 69.94 134 ALA A CA 1
ATOM 968 C C . ALA A 1 134 ? -11.266 -14.445 0.386 1.00 69.94 134 ALA A C 1
ATOM 970 O O . ALA A 1 134 ? -10.984 -13.464 1.072 1.00 69.94 134 ALA A O 1
ATOM 971 N N . GLY A 1 135 ? -12.223 -14.396 -0.548 1.00 81.50 135 GLY A N 1
ATOM 972 C CA . GLY A 1 135 ? -12.981 -13.195 -0.891 1.00 81.50 135 GLY A CA 1
ATOM 973 C C . GLY A 1 135 ? -12.923 -12.831 -2.376 1.00 81.50 135 GLY A C 1
ATOM 974 O O . GLY A 1 135 ? -12.501 -13.618 -3.224 1.00 81.50 135 GLY A O 1
ATOM 975 N N . LYS A 1 136 ? -13.373 -11.618 -2.695 1.00 88.19 136 LYS A N 1
ATOM 976 C CA . LYS A 1 136 ? -13.348 -11.013 -4.030 1.00 88.19 136 LYS A CA 1
ATOM 977 C C . LYS A 1 136 ? -12.362 -9.845 -4.033 1.00 88.19 136 LYS A C 1
ATOM 979 O O . LYS A 1 136 ? -12.507 -8.934 -3.224 1.00 88.19 136 LYS A O 1
ATOM 984 N N . LEU A 1 137 ? -11.428 -9.813 -4.979 1.00 88.00 137 LEU A N 1
ATOM 985 C CA . LEU A 1 137 ? -10.690 -8.592 -5.302 1.00 88.00 137 LEU A CA 1
ATOM 986 C C . LEU A 1 137 ? -11.445 -7.856 -6.415 1.00 88.00 137 LEU A C 1
ATOM 988 O O . LEU A 1 137 ? -11.777 -8.443 -7.449 1.00 88.00 137 LEU A O 1
ATOM 992 N N . GLY A 1 138 ? -11.767 -6.589 -6.174 1.00 92.25 138 GLY A N 1
ATOM 993 C CA . GLY A 1 138 ? -12.317 -5.694 -7.184 1.00 92.25 138 GLY A CA 1
ATOM 994 C C . GLY A 1 138 ? -11.301 -5.378 -8.286 1.00 92.25 138 GLY A C 1
ATOM 995 O O . GLY A 1 138 ? -10.151 -5.814 -8.201 1.00 92.25 138 GLY A O 1
ATOM 996 N N . PRO A 1 139 ? -11.683 -4.615 -9.326 1.00 93.69 139 PRO A N 1
ATOM 997 C CA . PRO A 1 139 ? -10.702 -4.127 -10.285 1.00 93.69 139 PRO A CA 1
ATOM 998 C C . PRO A 1 139 ? -9.603 -3.341 -9.561 1.00 93.69 139 PRO A C 1
ATOM 1000 O O . PRO A 1 139 ? -9.855 -2.689 -8.541 1.00 93.69 139 PRO A O 1
ATOM 1003 N N . VAL A 1 140 ? -8.385 -3.420 -10.087 1.00 95.44 140 VAL A N 1
ATOM 1004 C CA . VAL A 1 140 ? -7.217 -2.711 -9.563 1.00 95.44 140 VAL A CA 1
ATOM 1005 C C . VAL A 1 140 ? -6.665 -1.820 -10.661 1.00 95.44 140 VAL A C 1
ATOM 1007 O O . VAL A 1 140 ? -6.336 -2.312 -11.735 1.00 95.44 140 VAL A O 1
ATOM 1010 N N . ALA A 1 141 ? -6.528 -0.531 -10.376 1.00 97.69 141 ALA A N 1
ATOM 1011 C CA . ALA A 1 141 ? -5.845 0.416 -11.246 1.00 97.69 141 ALA A CA 1
ATOM 1012 C C . ALA A 1 141 ? -4.563 0.890 -10.560 1.00 97.69 141 ALA A C 1
ATOM 1014 O O . ALA A 1 141 ? -4.597 1.360 -9.422 1.00 97.69 141 ALA A O 1
ATOM 1015 N N . LEU A 1 142 ? -3.435 0.768 -11.251 1.00 98.06 142 LEU A N 1
ATOM 1016 C CA . LEU A 1 142 ? -2.130 1.258 -10.828 1.00 98.06 142 LEU A CA 1
ATOM 1017 C C . LEU A 1 142 ? -1.622 2.261 -11.860 1.00 98.06 142 LEU A C 1
ATOM 1019 O O . LEU A 1 142 ? -1.428 1.919 -13.023 1.00 98.06 142 LEU A O 1
ATOM 1023 N N . LYS A 1 143 ? -1.330 3.478 -11.418 1.00 98.56 143 LYS A N 1
ATOM 1024 C CA . LYS A 1 143 ? -0.590 4.476 -12.180 1.00 98.56 143 LYS A CA 1
ATOM 1025 C C . LYS A 1 143 ? 0.804 4.641 -11.589 1.00 98.56 143 LYS A C 1
ATOM 1027 O O . LYS A 1 143 ? 0.946 4.832 -10.388 1.00 98.56 143 LYS A O 1
ATOM 1032 N N . LEU A 1 144 ? 1.828 4.596 -12.429 1.00 98.25 144 LEU A N 1
ATOM 1033 C CA . LEU A 1 144 ? 3.220 4.843 -12.079 1.00 98.25 144 LEU A CA 1
ATOM 1034 C C . LEU A 1 144 ? 3.740 5.993 -12.937 1.00 98.25 144 LEU A C 1
ATOM 1036 O O . LEU A 1 144 ? 3.685 5.929 -14.161 1.00 98.25 144 LEU A O 1
ATOM 1040 N N . THR A 1 145 ? 4.277 7.028 -12.306 1.00 98.62 145 THR A N 1
ATOM 1041 C CA . THR A 1 145 ? 4.961 8.119 -13.005 1.00 98.62 145 THR A CA 1
ATOM 1042 C C . THR A 1 145 ? 6.335 8.370 -12.410 1.00 98.62 145 THR A C 1
ATOM 1044 O O . THR A 1 145 ? 6.593 8.021 -11.259 1.00 98.62 145 THR A O 1
ATOM 1047 N N . GLY A 1 146 ? 7.238 8.982 -13.170 1.00 97.88 146 GLY A N 1
ATOM 1048 C CA . GLY A 1 146 ? 8.536 9.359 -12.621 1.00 97.88 146 GLY A CA 1
ATOM 1049 C C . GLY A 1 146 ? 9.507 9.987 -13.602 1.00 97.88 146 GLY A C 1
ATOM 1050 O O . GLY A 1 146 ? 9.232 10.108 -14.792 1.00 97.88 146 GLY A O 1
ATOM 1051 N N . SER A 1 147 ? 10.657 10.384 -13.070 1.00 97.94 147 SER A N 1
ATOM 1052 C CA . SER A 1 147 ? 11.767 10.968 -13.820 1.00 97.94 147 SER A CA 1
ATOM 1053 C C . SER A 1 147 ? 13.082 10.768 -13.073 1.00 97.94 147 SER A C 1
ATOM 1055 O O . SER A 1 147 ? 13.122 10.833 -11.838 1.00 97.94 147 SER A O 1
ATOM 1057 N N . GLU A 1 148 ? 14.170 10.603 -13.816 1.00 97.56 148 GLU A N 1
ATOM 1058 C CA . GLU A 1 148 ? 15.515 10.628 -13.255 1.00 97.56 148 GLU A CA 1
ATOM 1059 C C . GLU A 1 148 ? 15.931 12.053 -12.864 1.00 97.56 148 GLU A C 1
ATOM 1061 O O . GLU A 1 148 ? 15.520 13.046 -13.471 1.00 97.56 148 GLU A O 1
ATOM 1066 N N . GLY A 1 149 ? 16.749 12.144 -11.818 1.00 93.31 149 GLY A N 1
ATOM 1067 C CA . GLY A 1 149 ? 17.226 13.397 -11.251 1.00 93.31 149 GLY A CA 1
ATOM 1068 C C . GLY A 1 149 ? 18.145 14.196 -12.181 1.00 93.31 149 GLY A C 1
ATOM 1069 O O . GLY A 1 149 ? 18.791 13.655 -13.078 1.00 93.31 149 GLY A O 1
ATOM 1070 N N . PHE A 1 150 ? 18.238 15.505 -11.944 1.00 91.38 150 PHE A N 1
ATOM 1071 C CA . PHE A 1 150 ? 19.178 16.390 -12.635 1.00 91.38 150 PHE A CA 1
ATOM 1072 C C . PHE A 1 150 ? 19.705 17.473 -11.693 1.00 91.38 150 PHE A C 1
ATOM 1074 O O . PHE A 1 150 ? 18.936 18.119 -10.974 1.00 91.38 150 PHE A O 1
ATOM 1081 N N . GLY A 1 151 ? 21.021 17.694 -11.723 1.00 89.38 151 GLY A N 1
ATOM 1082 C CA . GLY A 1 151 ? 21.692 18.635 -10.832 1.00 89.38 151 GLY A CA 1
ATOM 1083 C C . GLY A 1 151 ? 21.489 18.244 -9.368 1.00 89.38 151 GLY A C 1
ATOM 1084 O O . GLY A 1 151 ? 21.947 17.193 -8.937 1.00 89.38 151 GLY A O 1
ATOM 1085 N N . VAL A 1 152 ? 20.788 19.092 -8.617 1.00 88.50 152 VAL A N 1
ATOM 1086 C CA . VAL A 1 152 ? 20.486 18.876 -7.190 1.00 88.50 152 VAL A CA 1
ATOM 1087 C C . VAL A 1 152 ? 19.216 18.053 -6.945 1.00 88.50 152 VAL A C 1
ATOM 1089 O O . VAL A 1 152 ? 18.942 17.678 -5.808 1.00 88.50 152 VAL A O 1
ATOM 1092 N N . ASN A 1 153 ? 18.423 17.782 -7.986 1.00 93.50 153 ASN A N 1
ATOM 1093 C CA . ASN A 1 153 ? 17.174 17.040 -7.851 1.00 93.50 153 ASN A CA 1
ATOM 1094 C C . ASN A 1 153 ? 17.441 15.537 -7.922 1.00 93.50 153 ASN A C 1
ATOM 1096 O O . ASN A 1 153 ? 18.029 15.065 -8.893 1.00 93.50 153 ASN A O 1
ATOM 1100 N N . ALA A 1 154 ? 16.959 14.791 -6.930 1.00 95.50 154 ALA A N 1
ATOM 1101 C CA . ALA A 1 154 ? 16.991 13.333 -6.933 1.00 95.50 154 ALA A CA 1
ATOM 1102 C C . ALA A 1 154 ? 15.937 12.738 -7.884 1.00 95.50 154 ALA A C 1
ATOM 1104 O O . ALA A 1 154 ? 14.895 13.352 -8.136 1.00 95.50 154 ALA A O 1
ATOM 1105 N N . SER A 1 155 ? 16.191 11.523 -8.376 1.00 96.81 155 SER A N 1
ATOM 1106 C CA . SER A 1 155 ? 15.205 10.747 -9.138 1.00 96.81 155 SER A CA 1
ATOM 1107 C C . SER A 1 155 ? 13.951 10.500 -8.303 1.00 96.81 155 SER A C 1
ATOM 1109 O O . SER A 1 155 ? 14.036 10.266 -7.094 1.00 96.81 155 SER A O 1
ATOM 1111 N N . ARG A 1 156 ? 12.782 10.537 -8.944 1.00 97.88 156 ARG A N 1
ATOM 1112 C CA . ARG A 1 156 ? 11.487 10.391 -8.275 1.00 97.88 156 ARG A CA 1
ATOM 1113 C C . ARG A 1 156 ? 10.590 9.421 -9.030 1.00 97.88 156 ARG A C 1
ATOM 1115 O O . ARG A 1 156 ? 10.422 9.552 -10.240 1.00 97.88 156 ARG A O 1
ATOM 1122 N N . LEU A 1 157 ? 9.963 8.516 -8.288 1.00 98.00 157 LEU A N 1
ATOM 1123 C CA . LEU A 1 157 ? 8.860 7.669 -8.731 1.00 98.00 157 LEU A CA 1
ATOM 1124 C C . LEU A 1 157 ? 7.640 7.947 -7.858 1.00 98.00 157 LEU A C 1
ATOM 1126 O O . LEU A 1 157 ? 7.763 8.119 -6.647 1.00 98.00 157 LEU A O 1
ATOM 1130 N N . THR A 1 158 ? 6.463 7.972 -8.461 1.00 98.44 158 THR A N 1
ATO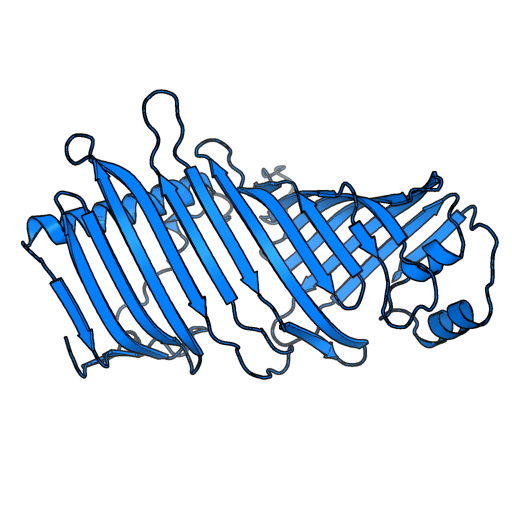M 1131 C CA . THR A 1 158 ? 5.188 8.098 -7.757 1.00 98.44 158 THR A CA 1
ATOM 1132 C C . THR A 1 158 ? 4.240 7.020 -8.246 1.00 98.44 158 THR A C 1
ATOM 1134 O O . THR A 1 158 ? 4.101 6.820 -9.452 1.00 98.44 158 THR A O 1
ATOM 1137 N N . ALA A 1 159 ? 3.583 6.339 -7.318 1.00 98.25 159 ALA A N 1
ATOM 1138 C CA . ALA A 1 159 ? 2.601 5.308 -7.597 1.00 98.25 159 ALA A CA 1
ATOM 1139 C C . ALA A 1 159 ? 1.247 5.715 -7.012 1.00 98.25 159 ALA A C 1
ATOM 1141 O O . ALA A 1 159 ? 1.172 6.125 -5.856 1.00 98.25 159 ALA A O 1
ATOM 1142 N N . ALA A 1 160 ? 0.188 5.573 -7.801 1.00 98.62 160 ALA A N 1
ATOM 1143 C CA . ALA A 1 160 ? -1.192 5.676 -7.357 1.00 98.62 160 ALA A CA 1
ATOM 1144 C C . ALA A 1 160 ? -1.878 4.331 -7.607 1.00 98.62 160 ALA A C 1
ATOM 1146 O O . ALA A 1 160 ? -1.913 3.860 -8.740 1.00 98.62 160 ALA A O 1
ATOM 1147 N N . LEU A 1 161 ? -2.389 3.697 -6.559 1.00 98.12 161 LEU A N 1
ATOM 1148 C CA . LEU A 1 161 ? -3.083 2.416 -6.607 1.00 98.12 161 LEU A CA 1
ATOM 1149 C C . LEU A 1 161 ? -4.515 2.625 -6.129 1.00 98.12 161 LEU A C 1
ATOM 1151 O O . LEU A 1 161 ? -4.725 3.213 -5.074 1.00 98.12 161 LEU A O 1
ATOM 1155 N N . SER A 1 162 ? -5.493 2.088 -6.845 1.00 97.88 162 SER A N 1
ATOM 1156 C CA . SER A 1 162 ? -6.876 2.059 -6.378 1.00 97.88 162 SER A CA 1
ATOM 1157 C C . SER A 1 162 ? -7.523 0.706 -6.630 1.00 97.88 162 SER A C 1
ATOM 1159 O O . SER A 1 162 ? -7.228 0.029 -7.615 1.00 97.88 162 SER A O 1
ATOM 1161 N N . SER A 1 163 ? -8.407 0.305 -5.724 1.00 96.50 163 SER A N 1
ATOM 1162 C CA . SER A 1 163 ? -9.286 -0.844 -5.889 1.00 96.50 163 SER A CA 1
ATOM 1163 C C . SER A 1 163 ? -10.621 -0.577 -5.213 1.00 96.50 163 SER A C 1
ATOM 1165 O O . SER A 1 163 ? -10.667 -0.091 -4.083 1.00 96.50 163 SER A O 1
ATOM 1167 N N . THR A 1 164 ? -11.710 -0.894 -5.908 1.00 95.06 164 THR A N 1
ATOM 1168 C CA . THR A 1 164 ? -13.077 -0.670 -5.419 1.00 95.06 164 THR A CA 1
ATOM 1169 C C . THR A 1 164 ? -13.907 -1.937 -5.537 1.00 95.06 164 THR A C 1
ATOM 1171 O O . THR A 1 164 ? -13.691 -2.744 -6.436 1.00 95.06 164 THR A O 1
ATOM 1174 N N . GLY A 1 165 ? -14.861 -2.137 -4.631 1.00 92.19 165 GLY A N 1
ATOM 1175 C CA . GLY A 1 165 ? -15.722 -3.318 -4.628 1.00 92.19 165 GLY A CA 1
ATOM 1176 C C . GLY A 1 165 ? -15.002 -4.610 -4.233 1.00 92.19 165 GLY A C 1
ATOM 1177 O O . GLY A 1 165 ? -15.474 -5.698 -4.581 1.00 92.19 165 GLY A O 1
ATOM 1178 N N . SER A 1 166 ? -13.874 -4.506 -3.522 1.00 92.44 166 SER A N 1
ATOM 1179 C CA . SER A 1 166 ? -13.218 -5.668 -2.920 1.00 92.44 166 SER A CA 1
ATOM 1180 C C . SER A 1 166 ? -13.979 -6.119 -1.676 1.00 92.44 166 SER A C 1
ATOM 1182 O O . SER A 1 166 ? -14.580 -5.321 -0.958 1.00 92.44 166 SER A O 1
ATOM 1184 N N . VAL A 1 167 ? -13.968 -7.421 -1.414 1.00 91.12 167 VAL A N 1
ATOM 1185 C CA . VAL A 1 167 ? -14.610 -8.054 -0.263 1.00 91.12 167 VAL A CA 1
ATOM 1186 C C . VAL A 1 167 ? -13.664 -9.104 0.294 1.00 91.12 167 VAL A C 1
ATOM 1188 O O . VAL A 1 167 ? -13.335 -10.061 -0.397 1.00 91.12 167 VAL A O 1
ATOM 1191 N N . LEU A 1 168 ? -13.256 -8.955 1.548 1.00 86.81 168 LEU A N 1
ATOM 1192 C CA . LEU A 1 168 ? -12.462 -9.952 2.257 1.00 86.81 168 LEU A CA 1
ATOM 1193 C C . LEU A 1 168 ? -13.389 -10.935 2.983 1.00 86.81 168 LEU A C 1
ATOM 1195 O O . LEU A 1 168 ? -14.282 -10.511 3.718 1.00 86.81 168 LEU A O 1
ATOM 1199 N N . ASP A 1 169 ? -13.172 -12.237 2.795 1.00 85.38 169 ASP A N 1
ATOM 1200 C CA . ASP A 1 169 ? -13.893 -13.275 3.537 1.00 85.38 169 ASP A CA 1
ATOM 1201 C C . ASP A 1 169 ? -13.147 -13.605 4.839 1.00 85.38 169 ASP A C 1
ATOM 1203 O O . ASP A 1 169 ? -12.028 -14.123 4.830 1.00 85.38 169 ASP A O 1
ATOM 1207 N N . LEU A 1 170 ? -13.759 -13.281 5.982 1.00 82.56 170 LEU A N 1
ATOM 1208 C CA . LEU A 1 170 ? -13.217 -13.565 7.313 1.00 82.56 170 LEU A CA 1
ATOM 1209 C C . LEU A 1 170 ? -13.796 -14.860 7.919 1.00 82.56 170 LEU A C 1
ATOM 1211 O O . LEU A 1 170 ? -13.714 -15.079 9.136 1.00 82.56 170 LEU A O 1
ATOM 1215 N N . GLY A 1 171 ? -14.393 -15.723 7.094 1.00 83.44 171 GLY A N 1
ATOM 1216 C CA . GLY A 1 171 ? -15.022 -16.978 7.483 1.00 83.44 171 GLY A CA 1
ATOM 1217 C C . GLY A 1 171 ? -16.270 -16.748 8.332 1.00 83.44 171 GLY A C 1
ATOM 1218 O O . GLY A 1 171 ? -17.140 -15.945 8.006 1.00 83.44 171 GLY A O 1
ATOM 1219 N N . THR A 1 172 ? -16.352 -17.412 9.487 1.00 81.81 172 THR A N 1
ATOM 1220 C CA . THR A 1 172 ? -17.482 -17.255 10.427 1.00 81.81 172 THR A CA 1
ATOM 1221 C C . THR A 1 172 ? -17.627 -15.839 10.983 1.00 81.81 172 THR A C 1
ATOM 1223 O O . THR A 1 172 ? -18.669 -15.505 11.548 1.00 81.81 172 THR A O 1
ATOM 1226 N N . ARG A 1 173 ? -16.594 -15.002 10.830 1.00 78.88 173 ARG A N 1
ATOM 1227 C CA . ARG A 1 173 ? -16.628 -13.595 11.224 1.00 78.88 173 ARG A CA 1
ATOM 1228 C C . ARG A 1 173 ? -17.401 -12.744 10.224 1.00 78.88 173 ARG A C 1
ATOM 1230 O O . ARG A 1 173 ? -17.870 -11.700 10.636 1.00 78.88 173 ARG A O 1
ATOM 1237 N N . GLY A 1 174 ? -17.603 -13.195 8.984 1.00 83.31 174 GLY A N 1
ATOM 1238 C CA . GLY A 1 174 ? -18.385 -12.503 7.958 1.00 83.31 174 GLY A CA 1
ATOM 1239 C C . GLY A 1 174 ? -17.539 -11.880 6.848 1.00 83.31 17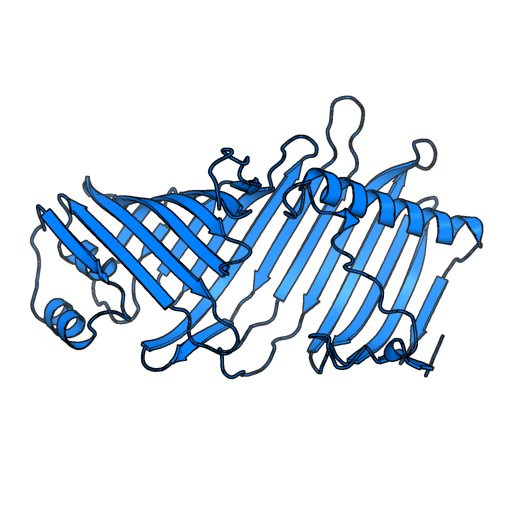4 GLY A C 1
ATOM 1240 O O . GLY A 1 174 ? -16.332 -12.090 6.765 1.00 83.31 174 GLY A O 1
ATOM 1241 N N . LEU A 1 175 ? -18.200 -11.107 5.986 1.00 87.06 175 LEU A N 1
ATOM 1242 C CA . LEU A 1 175 ? -17.586 -10.443 4.838 1.00 87.06 175 LEU A CA 1
ATOM 1243 C C . LEU A 1 175 ? -17.243 -8.990 5.174 1.00 87.06 175 LEU A C 1
ATOM 1245 O O . LEU A 1 175 ? -18.067 -8.274 5.744 1.00 87.06 175 LEU A O 1
ATOM 1249 N N . LEU A 1 176 ? -16.052 -8.546 4.778 1.00 87.81 176 LEU A N 1
ATOM 1250 C CA . LEU A 1 176 ? -15.581 -7.178 4.963 1.00 87.81 176 LEU A CA 1
ATOM 1251 C C . LEU A 1 176 ? -15.411 -6.495 3.597 1.00 87.81 176 LEU A C 1
ATOM 1253 O O . LEU A 1 176 ? -14.400 -6.733 2.931 1.00 87.81 176 LEU A O 1
ATOM 1257 N N . PRO A 1 177 ? -16.374 -5.668 3.149 1.00 91.88 177 PRO A N 1
ATOM 1258 C CA . PRO A 1 177 ? -16.191 -4.859 1.952 1.00 91.88 177 PRO A CA 1
ATOM 1259 C C . PRO A 1 177 ? -15.137 -3.779 2.207 1.00 91.88 177 PRO A C 1
ATOM 1261 O O . PRO A 1 177 ? -15.176 -3.108 3.239 1.00 91.88 177 PRO A O 1
ATOM 1264 N N . ALA A 1 178 ? -14.217 -3.601 1.267 1.00 92.75 178 ALA A N 1
ATOM 1265 C CA . ALA A 1 178 ? -13.133 -2.642 1.374 1.00 92.75 178 ALA A CA 1
ATOM 1266 C C . ALA A 1 178 ? -12.840 -1.985 0.022 1.00 92.75 178 ALA A C 1
ATOM 1268 O O . ALA A 1 178 ? -12.612 -2.671 -0.973 1.00 92.75 178 ALA A O 1
ATOM 1269 N N . ASP A 1 179 ? -12.774 -0.659 0.024 1.00 96.50 179 ASP A N 1
ATOM 1270 C CA . ASP A 1 179 ? -12.193 0.123 -1.064 1.00 96.50 179 ASP A CA 1
ATOM 1271 C C . ASP A 1 179 ? -10.875 0.720 -0.582 1.00 96.50 179 ASP A C 1
ATOM 1273 O O . ASP A 1 179 ? -10.778 1.188 0.556 1.00 96.50 179 ASP A O 1
ATOM 1277 N N . VAL A 1 180 ? -9.867 0.717 -1.445 1.00 97.12 180 VAL A N 1
ATOM 1278 C CA . VAL A 1 180 ? -8.513 1.170 -1.130 1.00 97.12 180 VAL A CA 1
ATOM 1279 C C . VAL A 1 180 ? -8.055 2.154 -2.198 1.00 97.12 180 VAL A C 1
ATOM 1281 O O . VAL A 1 180 ? -8.170 1.870 -3.386 1.00 97.12 180 VAL A O 1
ATOM 1284 N N . ASP A 1 181 ? -7.507 3.286 -1.774 1.00 98.19 181 ASP A N 1
ATOM 1285 C CA . ASP A 1 181 ? -6.801 4.256 -2.613 1.00 98.19 181 ASP A CA 1
ATOM 1286 C C . ASP A 1 181 ? -5.480 4.611 -1.921 1.00 98.19 181 ASP A C 1
ATOM 1288 O O . ASP A 1 181 ? -5.460 4.939 -0.735 1.00 98.19 181 ASP A O 1
ATOM 1292 N N . ILE A 1 182 ? -4.362 4.467 -2.625 1.00 98.50 182 ILE A N 1
ATOM 1293 C CA . ILE A 1 182 ? -3.018 4.691 -2.097 1.00 98.50 182 ILE A CA 1
ATOM 1294 C C . ILE A 1 182 ? -2.257 5.576 -3.071 1.00 98.50 182 ILE A C 1
ATOM 1296 O O . ILE A 1 182 ? -2.172 5.263 -4.253 1.00 98.50 182 ILE A O 1
ATOM 1300 N N . ASN A 1 183 ? -1.626 6.625 -2.555 1.00 98.62 183 ASN A N 1
ATOM 1301 C CA . ASN A 1 183 ? -0.639 7.428 -3.260 1.00 98.62 183 ASN A CA 1
ATOM 1302 C C . ASN A 1 183 ? 0.687 7.332 -2.510 1.00 98.62 183 ASN A C 1
ATOM 1304 O O . ASN A 1 183 ? 0.731 7.501 -1.288 1.00 98.62 183 ASN A O 1
ATOM 1308 N N . ALA A 1 184 ? 1.760 7.035 -3.232 1.00 98.44 184 ALA A N 1
ATOM 1309 C CA . ALA A 1 184 ? 3.078 6.846 -2.659 1.00 98.44 184 ALA A CA 1
ATOM 1310 C C . ALA A 1 184 ? 4.170 7.461 -3.533 1.00 98.44 184 ALA A C 1
ATOM 1312 O O . ALA A 1 184 ? 4.120 7.384 -4.761 1.00 98.44 184 ALA A O 1
ATOM 1313 N N . THR A 1 185 ? 5.201 7.993 -2.886 1.00 98.56 185 THR A N 1
ATOM 1314 C CA . THR A 1 185 ? 6.354 8.615 -3.532 1.00 98.56 185 THR A CA 1
ATOM 1315 C C . THR A 1 185 ? 7.645 7.962 -3.054 1.00 98.56 185 THR A C 1
ATOM 1317 O O . THR A 1 185 ? 7.902 7.822 -1.860 1.00 98.56 185 THR A O 1
ATOM 1320 N N . LEU A 1 186 ? 8.507 7.612 -3.998 1.00 97.81 186 LEU A N 1
ATOM 1321 C CA . LEU A 1 186 ? 9.875 7.180 -3.763 1.00 97.81 186 LEU A CA 1
ATOM 1322 C C . LEU A 1 186 ? 10.822 8.230 -4.345 1.00 97.81 186 LEU A C 1
ATOM 1324 O O . LEU A 1 186 ? 10.795 8.510 -5.543 1.00 97.81 186 LEU A O 1
ATOM 1328 N N . VAL A 1 187 ? 11.657 8.815 -3.490 1.00 97.50 187 VAL A N 1
ATOM 1329 C CA . VAL A 1 187 ? 12.716 9.750 -3.885 1.00 97.50 187 VAL A CA 1
ATOM 1330 C C . VAL A 1 187 ? 14.047 9.059 -3.652 1.00 97.50 187 VAL A C 1
ATOM 1332 O O . VAL A 1 187 ? 14.289 8.586 -2.547 1.00 97.50 187 VAL A O 1
ATOM 1335 N N . ALA A 1 188 ? 14.904 9.011 -4.668 1.00 93.94 188 ALA A N 1
ATOM 1336 C CA . ALA A 1 188 ? 16.223 8.409 -4.527 1.00 93.94 188 ALA A CA 1
ATOM 1337 C C . ALA A 1 188 ? 17.013 9.080 -3.386 1.00 93.94 188 ALA A C 1
ATOM 1339 O O . ALA A 1 188 ? 17.046 10.307 -3.267 1.00 93.94 188 ALA A O 1
ATOM 1340 N N . GLY A 1 189 ? 17.630 8.262 -2.543 1.00 92.88 189 GLY A N 1
ATOM 1341 C CA . GLY A 1 189 ? 18.344 8.645 -1.330 1.00 92.88 189 GLY A CA 1
ATOM 1342 C C . GLY A 1 189 ? 17.484 8.696 -0.062 1.00 92.88 189 GLY A C 1
ATOM 1343 O O . GLY A 1 189 ? 18.028 8.964 1.010 1.00 92.88 189 GLY A O 1
ATOM 1344 N N . SER A 1 190 ? 16.168 8.456 -0.130 1.00 94.44 190 SER A N 1
ATOM 1345 C CA . SER A 1 190 ? 15.298 8.456 1.058 1.00 94.44 190 SER A CA 1
ATOM 1346 C C . SER A 1 190 ? 15.382 7.158 1.871 1.00 94.44 190 SER A C 1
ATOM 1348 O O . SER A 1 190 ? 15.016 7.156 3.051 1.00 94.44 190 SER A O 1
ATOM 1350 N N . ASN A 1 191 ? 15.801 6.055 1.239 1.00 93.62 191 ASN A N 1
ATOM 1351 C CA . ASN A 1 191 ? 15.750 4.682 1.742 1.00 93.62 191 ASN A CA 1
ATOM 1352 C C . ASN A 1 191 ? 14.364 4.276 2.294 1.00 93.62 191 ASN A C 1
ATOM 1354 O O . ASN A 1 191 ? 14.239 3.458 3.210 1.00 93.62 191 ASN A O 1
ATOM 1358 N N . LYS A 1 192 ? 13.300 4.907 1.783 1.00 95.88 192 LYS A N 1
ATOM 1359 C CA . LYS A 1 192 ? 11.913 4.662 2.193 1.00 95.88 192 LYS A CA 1
ATOM 1360 C C . LYS A 1 192 ? 10.921 5.108 1.126 1.00 95.88 192 LYS A C 1
ATOM 1362 O O . LYS A 1 192 ? 11.143 6.079 0.405 1.00 95.88 192 LYS A O 1
ATOM 1367 N N . VAL A 1 193 ? 9.775 4.452 1.104 1.00 97.75 193 VAL A N 1
ATOM 1368 C CA . VAL A 1 193 ? 8.598 4.898 0.368 1.00 97.75 193 VAL A CA 1
ATOM 1369 C C . VAL A 1 193 ? 7.798 5.829 1.273 1.00 97.75 193 VAL A C 1
ATOM 1371 O O . VAL A 1 193 ? 7.419 5.461 2.385 1.00 97.75 193 VAL A O 1
ATOM 1374 N N . GLN A 1 194 ? 7.556 7.049 0.809 1.00 98.50 194 GLN A N 1
ATOM 1375 C CA . GLN A 1 194 ? 6.602 7.957 1.424 1.00 98.50 194 GLN A CA 1
ATOM 1376 C C . GLN A 1 194 ? 5.194 7.506 1.033 1.00 98.50 194 GLN A C 1
ATOM 1378 O O . GLN A 1 194 ? 4.910 7.315 -0.145 1.00 98.50 194 GLN A O 1
ATOM 1383 N N . VAL A 1 195 ? 4.321 7.329 2.016 1.00 98.50 195 VAL A N 1
ATOM 1384 C CA . VAL A 1 195 ? 2.887 7.134 1.808 1.00 98.50 195 VAL A CA 1
ATOM 1385 C C . VAL A 1 195 ? 2.260 8.519 1.872 1.00 98.50 195 VAL A C 1
ATOM 1387 O O . VAL A 1 195 ? 2.096 9.078 2.955 1.00 98.50 195 VAL A O 1
ATOM 1390 N N . ASP A 1 196 ? 1.970 9.096 0.711 1.00 98.38 196 ASP A N 1
ATOM 1391 C CA . ASP A 1 196 ? 1.361 10.425 0.609 1.00 98.38 196 ASP A CA 1
ATOM 1392 C C . ASP A 1 196 ? -0.098 10.377 1.066 1.00 98.38 196 ASP A C 1
ATOM 1394 O O . ASP A 1 196 ? -0.583 11.297 1.723 1.00 98.38 196 ASP A O 1
ATOM 1398 N N . ARG A 1 197 ? -0.781 9.273 0.740 1.00 98.06 197 ARG A N 1
ATOM 1399 C CA . ARG A 1 197 ? -2.128 8.967 1.211 1.00 98.06 197 ARG A CA 1
ATOM 1400 C C . ARG A 1 197 ? -2.393 7.467 1.172 1.00 98.06 197 ARG A C 1
ATOM 1402 O O . ARG A 1 197 ? -2.030 6.805 0.209 1.00 98.06 197 ARG A O 1
ATOM 1409 N N . LEU A 1 198 ? -3.087 6.954 2.174 1.00 98.38 198 LEU A N 1
ATOM 1410 C CA . LEU A 1 198 ? -3.688 5.630 2.225 1.00 98.38 198 LEU A CA 1
ATOM 1411 C C . LEU A 1 198 ? -5.107 5.807 2.748 1.00 98.38 198 LEU A C 1
ATOM 1413 O O . LEU A 1 198 ? -5.318 6.046 3.935 1.00 98.38 198 LEU A O 1
ATOM 1417 N N . LEU A 1 199 ? -6.070 5.707 1.842 1.00 98.25 199 LEU A N 1
ATOM 1418 C CA . LEU A 1 199 ? -7.489 5.813 2.113 1.00 98.25 199 LEU A CA 1
ATOM 1419 C C . LEU A 1 199 ? -8.122 4.425 2.021 1.00 98.25 199 LEU A C 1
ATOM 1421 O O . LEU A 1 199 ? -8.235 3.852 0.941 1.00 98.25 199 LEU A O 1
ATOM 1425 N N . LEU A 1 200 ? -8.573 3.904 3.155 1.00 97.00 200 LEU A N 1
ATOM 1426 C CA . LEU A 1 200 ? -9.346 2.671 3.248 1.00 97.00 200 LEU A CA 1
ATOM 1427 C C . LEU A 1 200 ? -10.784 3.010 3.644 1.00 97.00 200 LEU A C 1
ATOM 1429 O O . LEU A 1 200 ? -11.024 3.634 4.678 1.00 97.00 200 LEU A O 1
ATOM 1433 N N . LYS A 1 201 ? -11.758 2.561 2.854 1.00 96.31 201 LYS A N 1
ATOM 1434 C CA . LYS A 1 201 ? -13.185 2.679 3.173 1.00 96.31 201 LYS A CA 1
ATOM 1435 C C . LYS A 1 201 ? -13.779 1.302 3.387 1.00 96.31 201 LYS A C 1
ATOM 1437 O O . LYS A 1 201 ? -13.574 0.407 2.579 1.00 96.31 201 LYS A O 1
ATOM 1442 N N . THR A 1 202 ? -14.537 1.142 4.463 1.00 92.88 202 THR A N 1
ATOM 1443 C CA . THR A 1 202 ? -15.251 -0.103 4.765 1.00 92.88 202 THR A CA 1
ATOM 1444 C C . THR A 1 202 ? -16.566 0.215 5.460 1.00 92.88 202 THR A C 1
ATOM 1446 O O . THR A 1 202 ? -16.589 0.771 6.562 1.00 92.88 202 THR A O 1
ATOM 1449 N N . GLY A 1 203 ? -17.684 -0.144 4.828 1.00 89.25 203 GLY A N 1
ATOM 1450 C CA . GLY A 1 203 ? -19.010 0.239 5.309 1.00 89.25 203 GLY A CA 1
ATOM 1451 C C . GLY A 1 203 ? -19.137 1.763 5.403 1.00 89.25 203 GLY A C 1
ATOM 1452 O O . GLY A 1 203 ? -19.002 2.455 4.400 1.00 89.25 203 GLY A O 1
ATOM 1453 N N . ARG A 1 204 ? -19.386 2.291 6.609 1.00 92.44 204 ARG A N 1
ATOM 1454 C CA . ARG A 1 204 ? -19.434 3.746 6.861 1.00 92.44 204 ARG A CA 1
ATOM 1455 C C . ARG A 1 204 ? -18.122 4.309 7.421 1.00 92.44 204 ARG A C 1
ATOM 1457 O O . ARG A 1 204 ? -18.038 5.508 7.666 1.00 92.44 204 ARG A O 1
ATOM 1464 N N . SER A 1 205 ? -17.120 3.462 7.652 1.00 95.31 205 SER A N 1
ATOM 1465 C CA . SER A 1 205 ? -15.822 3.870 8.191 1.00 95.31 205 SER A CA 1
ATOM 1466 C C . SER A 1 205 ? -14.890 4.326 7.074 1.00 95.31 205 SER A C 1
ATOM 1468 O O . SER A 1 205 ? -14.877 3.747 5.986 1.00 95.31 205 SER A O 1
ATOM 1470 N N . THR A 1 206 ? -14.083 5.341 7.365 1.00 97.00 206 THR A N 1
ATOM 1471 C CA . THR A 1 206 ? -13.049 5.878 6.478 1.00 97.00 206 THR A CA 1
ATOM 1472 C C . THR A 1 206 ? -11.758 6.046 7.265 1.00 97.00 206 THR A C 1
ATOM 1474 O O . THR A 1 206 ? -11.736 6.726 8.286 1.00 97.00 206 THR A O 1
ATOM 1477 N N . PHE A 1 207 ? -10.682 5.451 6.778 1.00 97.38 207 PHE A N 1
ATOM 1478 C CA . PHE A 1 207 ? -9.354 5.518 7.363 1.00 97.38 207 PHE A CA 1
ATOM 1479 C C . PHE A 1 207 ? -8.438 6.230 6.378 1.00 97.38 207 PHE A C 1
ATOM 1481 O O . PHE A 1 207 ? -8.224 5.709 5.290 1.00 97.38 207 PHE A O 1
ATOM 1488 N N . ASP A 1 208 ? -7.944 7.412 6.731 1.00 97.94 208 ASP A N 1
ATOM 1489 C CA . ASP A 1 208 ? -7.101 8.241 5.862 1.00 97.94 208 ASP A CA 1
ATOM 1490 C C . ASP A 1 208 ? -5.759 8.490 6.549 1.00 97.94 208 ASP A C 1
ATOM 1492 O O . ASP A 1 208 ? -5.693 9.199 7.557 1.00 97.94 208 ASP A O 1
ATOM 1496 N N . PHE A 1 209 ? -4.711 7.844 6.051 1.00 98.50 209 PHE A N 1
ATOM 1497 C CA . PHE A 1 209 ? -3.381 7.833 6.645 1.00 98.50 209 PHE A CA 1
ATOM 1498 C C . PHE A 1 209 ? -2.329 8.387 5.685 1.00 98.50 209 PHE A C 1
ATOM 1500 O O . PHE A 1 209 ? -2.394 8.170 4.481 1.00 98.50 209 PHE A O 1
ATOM 1507 N N . ALA A 1 210 ? -1.302 9.024 6.230 1.00 98.69 210 ALA A N 1
ATOM 1508 C CA . ALA A 1 210 ? -0.072 9.375 5.525 1.00 98.69 210 ALA A CA 1
ATOM 1509 C C . ALA A 1 210 ? 1.132 8.969 6.382 1.00 98.69 210 ALA A C 1
ATOM 1511 O O . ALA A 1 210 ? 1.002 8.799 7.592 1.00 98.69 210 ALA A O 1
ATOM 1512 N N . GLY A 1 211 ? 2.307 8.790 5.786 1.00 98.44 211 GLY A N 1
ATOM 1513 C CA . GLY A 1 211 ? 3.485 8.378 6.542 1.00 98.44 211 GLY A CA 1
ATOM 1514 C C . GLY A 1 211 ? 4.594 7.796 5.682 1.00 98.44 211 GLY A C 1
ATOM 1515 O O . GLY A 1 211 ? 4.858 8.284 4.586 1.00 98.44 211 GLY A O 1
ATOM 1516 N N . SER A 1 212 ? 5.283 6.767 6.172 1.00 97.88 212 SER A N 1
ATOM 1517 C CA . SER A 1 212 ? 6.345 6.118 5.395 1.00 97.88 212 SER A CA 1
ATOM 1518 C C . SER A 1 212 ? 6.540 4.649 5.734 1.00 97.88 212 SER A C 1
ATOM 1520 O O . SER A 1 212 ? 6.231 4.214 6.843 1.00 97.88 212 SER A O 1
ATOM 1522 N N . ILE A 1 213 ? 7.085 3.909 4.771 1.00 97.81 213 ILE A N 1
ATOM 1523 C CA . ILE A 1 213 ? 7.430 2.491 4.869 1.00 97.81 213 ILE A CA 1
ATOM 1524 C C . ILE A 1 213 ? 8.856 2.314 4.348 1.00 97.81 213 ILE A C 1
ATOM 1526 O O . ILE A 1 213 ? 9.209 2.851 3.300 1.00 97.81 213 ILE A O 1
ATOM 1530 N N . GLY A 1 214 ? 9.691 1.553 5.043 1.00 96.62 214 GLY A N 1
ATOM 1531 C CA . GLY A 1 214 ? 11.039 1.249 4.563 1.00 96.62 214 GLY A CA 1
ATOM 1532 C C . GLY A 1 214 ? 11.659 0.059 5.282 1.00 96.62 214 GLY A C 1
ATOM 1533 O O . GLY A 1 214 ? 11.098 -0.406 6.278 1.00 96.62 214 GLY A O 1
ATOM 1534 N N . PRO A 1 215 ? 12.800 -0.454 4.799 1.00 96.25 215 PRO A N 1
ATOM 1535 C CA . PRO A 1 215 ? 13.522 -1.518 5.484 1.00 96.25 215 PRO A CA 1
ATOM 1536 C C . PRO A 1 215 ? 13.801 -1.125 6.940 1.00 96.25 215 PRO A C 1
ATOM 1538 O O . PRO A 1 215 ? 14.225 0.003 7.227 1.00 96.25 215 PRO A O 1
ATOM 1541 N N . LYS A 1 216 ? 13.533 -2.034 7.876 1.00 95.06 216 LYS A N 1
ATOM 1542 C CA . LYS A 1 216 ? 13.947 -1.865 9.266 1.00 95.06 216 LYS A CA 1
ATOM 1543 C C . LYS A 1 216 ? 15.452 -2.147 9.338 1.00 95.06 216 LYS A C 1
ATOM 1545 O O . LYS A 1 216 ? 15.869 -3.222 8.914 1.00 95.06 216 LYS A O 1
ATOM 1550 N N . PRO A 1 217 ? 16.274 -1.219 9.856 1.00 89.88 217 PRO A N 1
ATOM 1551 C CA . PRO A 1 217 ? 17.685 -1.502 10.084 1.00 89.88 217 PRO A CA 1
ATOM 1552 C C . PRO A 1 217 ? 17.841 -2.685 11.043 1.00 89.88 217 PRO A C 1
ATOM 1554 O O . PRO A 1 217 ? 17.184 -2.704 12.086 1.00 89.88 217 PRO A O 1
ATOM 1557 N N . ALA A 1 218 ? 18.711 -3.637 10.705 1.00 87.19 218 ALA A N 1
ATOM 1558 C CA . ALA A 1 218 ? 19.029 -4.750 11.589 1.00 87.19 218 ALA A CA 1
ATOM 1559 C C . ALA A 1 218 ? 19.581 -4.226 12.926 1.00 87.19 218 ALA A C 1
ATOM 1561 O O . ALA A 1 218 ? 20.496 -3.402 12.958 1.00 87.19 218 ALA A O 1
ATOM 1562 N N . SER A 1 219 ? 19.031 -4.713 14.036 1.00 85.88 219 SER A N 1
ATOM 1563 C CA . SER A 1 219 ? 19.496 -4.378 15.387 1.00 85.88 219 SER A CA 1
ATOM 1564 C C . SER A 1 219 ? 20.699 -5.219 15.827 1.00 85.88 219 SER A C 1
ATOM 1566 O O . SER A 1 219 ? 21.351 -4.894 16.817 1.00 85.88 219 SER A O 1
ATOM 1568 N N . GLY A 1 220 ? 20.990 -6.305 15.102 1.00 81.69 220 GLY A N 1
ATOM 1569 C CA . GLY A 1 220 ? 22.015 -7.289 15.458 1.00 81.69 220 GLY A CA 1
ATOM 1570 C C . GLY A 1 220 ? 21.554 -8.317 16.498 1.00 81.69 220 GLY A C 1
ATOM 1571 O O . GLY A 1 220 ? 22.361 -9.129 16.950 1.00 81.69 220 GLY A O 1
ATOM 1572 N N . ALA A 1 221 ? 20.273 -8.307 16.883 1.00 86.56 221 ALA A N 1
ATOM 1573 C CA . ALA A 1 221 ? 19.709 -9.309 17.778 1.00 86.56 221 ALA A CA 1
ATOM 1574 C C . ALA A 1 221 ? 19.667 -10.697 17.112 1.00 86.56 221 ALA A C 1
ATOM 1576 O O . ALA A 1 221 ? 19.282 -10.850 15.951 1.00 86.56 221 ALA A O 1
ATOM 1577 N N . VAL A 1 222 ? 20.051 -11.732 17.866 1.00 85.00 222 VAL A N 1
ATOM 1578 C CA . VAL A 1 222 ? 20.040 -13.119 17.382 1.00 85.00 222 VAL A CA 1
ATOM 1579 C C . VAL A 1 222 ? 18.607 -13.538 17.061 1.00 85.00 222 VAL A C 1
ATOM 1581 O O . VAL A 1 222 ? 17.728 -13.460 17.917 1.00 85.00 222 VAL A O 1
ATOM 1584 N N . GLY A 1 223 ? 18.388 -14.013 15.834 1.00 82.44 223 GLY A N 1
ATOM 1585 C CA . GLY A 1 223 ? 17.070 -14.443 15.366 1.00 82.44 223 GLY A CA 1
ATOM 1586 C C . GLY A 1 223 ? 16.135 -13.299 14.973 1.00 82.44 223 GLY A C 1
ATOM 1587 O O . GLY A 1 223 ? 14.945 -13.549 14.791 1.00 82.44 223 GLY A O 1
ATOM 1588 N N . GLU A 1 224 ? 16.635 -12.064 14.840 1.00 88.31 224 GLU A N 1
ATOM 1589 C CA . GLU A 1 224 ? 15.839 -10.983 14.259 1.00 88.31 224 GLU A CA 1
ATOM 1590 C C . GLU A 1 224 ? 15.497 -11.288 12.798 1.00 88.31 224 GLU A C 1
ATOM 1592 O O . GLU A 1 224 ? 16.354 -11.628 11.982 1.00 88.31 224 GLU A O 1
ATOM 1597 N N . GLU A 1 225 ? 14.217 -11.154 12.478 1.00 91.88 225 GLU A N 1
ATOM 1598 C CA . GLU A 1 225 ? 13.694 -11.366 11.141 1.00 91.88 225 GLU A CA 1
ATOM 1599 C C . GLU A 1 225 ? 13.818 -10.089 10.287 1.00 91.88 225 GLU A C 1
ATOM 1601 O O . GLU A 1 225 ? 13.473 -8.999 10.767 1.00 91.88 225 GLU A O 1
ATOM 1606 N N . PRO A 1 226 ? 14.224 -10.197 9.005 1.00 94.19 226 PRO A N 1
ATOM 1607 C CA . PRO A 1 226 ? 14.127 -9.090 8.064 1.00 94.19 226 PRO A CA 1
ATOM 1608 C C . PRO A 1 226 ? 12.692 -8.559 7.985 1.00 94.19 226 PRO A C 1
ATOM 1610 O O . PRO A 1 226 ? 11.739 -9.289 7.689 1.00 94.19 226 PRO A O 1
ATOM 1613 N N . SER A 1 227 ? 12.533 -7.265 8.243 1.00 96.38 227 SER A N 1
ATOM 1614 C CA . SER A 1 227 ? 11.224 -6.629 8.355 1.00 96.38 227 SER A CA 1
ATOM 1615 C C . SER A 1 227 ? 11.204 -5.229 7.751 1.00 96.38 227 SER A C 1
ATOM 1617 O O . SER A 1 227 ? 12.220 -4.540 7.666 1.00 96.38 227 SER A O 1
ATOM 1619 N N . TYR A 1 228 ? 10.021 -4.788 7.336 1.00 97.31 228 TYR A N 1
ATOM 1620 C CA . TYR A 1 228 ? 9.770 -3.395 6.981 1.00 97.31 228 TYR A CA 1
ATOM 1621 C C . TYR A 1 228 ? 9.197 -2.665 8.179 1.00 97.31 228 TYR A C 1
ATOM 1623 O O . TYR A 1 228 ? 8.265 -3.162 8.797 1.00 97.31 228 TYR A O 1
ATOM 1631 N N . ARG A 1 229 ? 9.696 -1.471 8.482 1.00 97.31 229 ARG A N 1
ATOM 1632 C CA . ARG A 1 229 ? 9.072 -0.576 9.460 1.00 97.31 229 ARG A CA 1
ATOM 1633 C C . ARG A 1 229 ? 8.111 0.377 8.766 1.00 97.31 229 ARG A C 1
ATOM 1635 O O . ARG A 1 229 ? 8.385 0.828 7.651 1.00 97.31 229 ARG A O 1
ATOM 1642 N N . TYR A 1 230 ? 7.032 0.722 9.450 1.00 98.31 230 TYR A N 1
ATOM 1643 C CA . TYR A 1 230 ? 6.090 1.738 9.008 1.00 98.31 230 TYR A CA 1
ATOM 1644 C C . TYR A 1 230 ? 5.705 2.668 10.159 1.00 98.31 230 TYR A C 1
ATOM 1646 O O . TYR A 1 230 ? 5.689 2.270 11.324 1.00 98.31 230 TYR A O 1
ATOM 1654 N N . ASP A 1 231 ? 5.395 3.913 9.816 1.00 98.38 231 ASP A N 1
ATOM 1655 C CA . ASP A 1 231 ? 4.848 4.922 10.726 1.00 98.38 231 ASP A CA 1
ATOM 1656 C C . ASP A 1 231 ? 3.817 5.724 9.939 1.00 98.38 231 ASP A C 1
ATOM 1658 O O . ASP A 1 231 ? 4.157 6.319 8.912 1.00 98.38 231 ASP A O 1
ATOM 1662 N N . LEU A 1 232 ? 2.563 5.649 10.371 1.00 98.62 232 LEU A N 1
ATOM 1663 C CA . LEU A 1 232 ? 1.400 6.212 9.701 1.00 98.62 232 LEU A CA 1
ATOM 1664 C C . LEU A 1 232 ? 0.630 7.097 10.675 1.00 98.62 232 LEU A C 1
ATOM 1666 O O . LEU A 1 232 ? 0.346 6.697 11.801 1.00 98.62 232 LEU A O 1
ATOM 1670 N N . THR A 1 233 ? 0.230 8.276 10.223 1.00 98.56 233 THR A N 1
ATOM 1671 C CA . THR A 1 233 ? -0.573 9.233 10.983 1.00 98.56 233 THR A CA 1
ATOM 1672 C C . THR A 1 233 ? -1.861 9.557 10.247 1.00 98.56 233 THR A C 1
ATOM 1674 O O . THR A 1 233 ? -1.892 9.575 9.019 1.00 98.56 233 THR A O 1
ATOM 1677 N N . SER A 1 234 ? -2.924 9.824 10.996 1.00 97.88 234 SER A N 1
ATOM 1678 C CA . SER A 1 234 ? -4.204 10.291 10.479 1.00 97.88 234 SER A CA 1
ATOM 1679 C C . SER A 1 234 ? -4.644 11.536 11.228 1.00 97.88 234 SER A C 1
ATOM 1681 O O . SER A 1 234 ? -4.670 11.531 12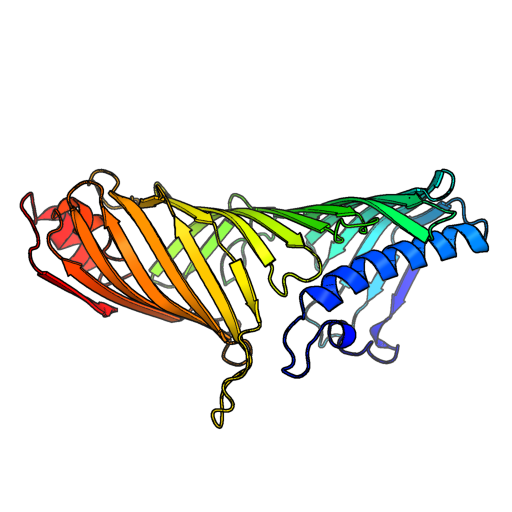.460 1.00 97.88 234 SER A O 1
ATOM 1683 N N . ASP A 1 235 ? -5.071 12.547 10.474 1.00 94.88 235 ASP A N 1
ATOM 1684 C CA . ASP A 1 235 ? -5.557 13.818 11.014 1.00 94.88 235 ASP A CA 1
ATOM 1685 C C . ASP A 1 235 ? -7.094 13.925 11.030 1.00 94.88 235 ASP A C 1
ATOM 1687 O O . ASP A 1 235 ? -7.650 14.988 11.308 1.00 94.88 235 ASP A O 1
ATOM 1691 N N . GLY A 1 236 ? -7.817 12.835 10.746 1.00 90.75 236 GLY A N 1
ATOM 1692 C CA . GLY A 1 236 ? -9.281 12.886 10.691 1.00 90.75 236 GLY A CA 1
ATOM 1693 C C . GLY A 1 236 ? -9.967 11.630 10.167 1.00 90.75 236 GLY A C 1
ATOM 1694 O O . GLY A 1 236 ? -10.910 11.735 9.384 1.00 90.75 236 GLY A O 1
ATOM 1695 N N . SER A 1 237 ? -9.516 10.446 10.582 1.00 96.75 237 SER A N 1
ATOM 1696 C CA . SER A 1 237 ? -10.217 9.195 10.262 1.00 96.75 237 SER A CA 1
ATOM 1697 C C . SER A 1 237 ? -11.551 9.091 11.002 1.00 96.75 237 SER A C 1
ATOM 1699 O O . SER A 1 237 ? -11.763 9.721 12.039 1.00 96.75 237 SER A O 1
ATOM 1701 N N . SER A 1 238 ? -12.457 8.265 10.480 1.00 95.81 238 SER A N 1
ATOM 1702 C CA . SER A 1 238 ? -13.787 8.036 11.032 1.00 95.81 238 SER A CA 1
ATOM 1703 C C . SER A 1 238 ? -14.117 6.546 11.135 1.00 95.81 238 SER A C 1
ATOM 1705 O O . SER A 1 238 ? -13.998 5.798 10.165 1.00 95.81 238 SER A O 1
ATOM 1707 N N . LEU A 1 239 ? -14.563 6.113 12.313 1.00 94.44 239 LEU A N 1
ATOM 1708 C CA . LEU A 1 239 ? -14.962 4.742 12.608 1.00 94.44 239 LEU A CA 1
ATOM 1709 C C . LEU A 1 239 ? -16.470 4.677 12.859 1.00 94.44 239 LEU A C 1
ATOM 1711 O O . LEU A 1 239 ? -16.987 5.254 13.817 1.00 94.44 239 LEU A O 1
ATOM 1715 N N . ALA A 1 240 ? -17.169 3.949 11.994 1.00 93.56 240 ALA A N 1
ATOM 1716 C CA . ALA A 1 240 ? -18.610 3.746 12.062 1.00 93.56 240 ALA A CA 1
ATOM 1717 C C . ALA A 1 240 ? -19.004 2.345 11.546 1.00 93.56 240 ALA A C 1
ATOM 1719 O O . ALA A 1 240 ? -19.586 2.229 10.460 1.00 93.56 240 ALA A O 1
ATOM 1720 N N . PRO A 1 241 ? -18.703 1.267 12.300 1.00 88.75 241 PRO A N 1
ATOM 1721 C CA . PRO A 1 241 ? -19.222 -0.075 12.045 1.00 88.75 241 PRO A CA 1
ATOM 1722 C C . PRO A 1 241 ? -20.698 -0.067 11.622 1.00 88.75 241 PRO A C 1
ATOM 1724 O O . PRO A 1 241 ? -21.511 0.687 12.167 1.00 88.75 241 PRO A O 1
ATOM 1727 N N . SER A 1 242 ? -21.049 -0.860 10.611 1.00 83.44 242 SER A N 1
ATOM 1728 C CA . SER A 1 242 ? -22.377 -0.825 9.981 1.00 83.44 242 SER A CA 1
ATOM 1729 C C . SER A 1 242 ? -23.493 -1.253 10.933 1.00 83.44 242 SER A C 1
ATOM 1731 O O . SER A 1 242 ? -24.610 -0.757 10.831 1.00 83.44 242 SER A O 1
ATOM 1733 N N . GLU A 1 243 ? -23.182 -2.124 11.886 1.00 80.62 243 GLU A N 1
ATOM 1734 C CA . GLU A 1 243 ? -24.103 -2.636 12.895 1.00 80.62 243 GLU A CA 1
ATOM 1735 C C . GLU A 1 243 ? -24.271 -1.715 14.116 1.00 80.62 243 GLU A C 1
ATOM 1737 O O . GLU A 1 243 ? -25.114 -1.978 14.972 1.00 80.62 243 GLU A O 1
ATOM 1742 N N . SER A 1 244 ? -23.479 -0.643 14.216 1.00 86.19 244 SER A N 1
ATOM 1743 C CA . SER A 1 244 ? -23.541 0.307 15.329 1.00 86.19 244 SER A CA 1
ATOM 1744 C C . SER A 1 244 ? -24.510 1.460 15.026 1.00 86.19 244 SER A C 1
ATOM 1746 O O . SER A 1 244 ? -24.297 2.191 14.056 1.00 86.19 244 SER A O 1
ATOM 1748 N N . PRO A 1 245 ? -25.548 1.702 15.848 1.00 87.38 245 PRO A N 1
ATOM 1749 C CA . PRO A 1 245 ? -26.441 2.850 15.670 1.00 87.38 245 PRO A CA 1
ATOM 1750 C C . PRO A 1 245 ? -25.815 4.172 16.145 1.00 87.38 245 PRO A C 1
ATOM 1752 O O . PRO A 1 245 ? -26.399 5.233 15.942 1.00 87.38 245 PRO A O 1
ATOM 1755 N N . GLU A 1 246 ? -24.648 4.117 16.790 1.00 90.94 246 GLU A N 1
ATOM 1756 C CA . GLU A 1 246 ? -23.979 5.287 17.350 1.00 90.94 246 GLU A CA 1
ATOM 1757 C C . GLU A 1 246 ? -23.473 6.238 16.246 1.00 90.94 246 GLU A C 1
ATOM 1759 O O . GLU A 1 246 ? -23.165 5.793 15.128 1.00 90.94 246 GLU A O 1
ATOM 1764 N N . PRO A 1 247 ? -23.324 7.543 16.546 1.00 91.25 247 PRO A N 1
ATOM 1765 C CA . PRO A 1 247 ? -22.627 8.480 15.673 1.00 91.25 247 PRO A CA 1
ATOM 1766 C C . PRO A 1 247 ? -21.201 8.016 15.370 1.00 91.25 247 PRO A C 1
ATOM 1768 O O . PRO A 1 247 ? -20.563 7.343 16.183 1.00 91.25 247 PRO A O 1
ATOM 1771 N N . ALA A 1 248 ? -20.695 8.383 14.195 1.00 93.31 248 ALA A N 1
ATOM 1772 C CA . ALA A 1 248 ? -19.343 8.033 13.792 1.00 93.31 248 ALA A CA 1
ATOM 1773 C C . ALA A 1 248 ? -18.304 8.629 14.756 1.00 93.31 248 ALA A C 1
ATOM 1775 O O . ALA A 1 248 ? -18.388 9.800 15.130 1.00 93.31 248 ALA A O 1
ATOM 1776 N N . LEU A 1 249 ? -17.310 7.828 15.134 1.00 94.19 249 LEU A N 1
ATOM 1777 C CA . LEU A 1 249 ? -16.169 8.290 15.914 1.00 94.19 249 LEU A CA 1
ATOM 1778 C C . LEU A 1 249 ? -15.141 8.900 14.964 1.00 94.19 249 LEU A C 1
ATOM 1780 O O . LEU A 1 249 ? -14.498 8.165 14.222 1.00 94.19 249 LEU A O 1
ATOM 1784 N N . THR A 1 250 ? -14.948 10.216 15.015 1.00 95.12 250 THR A N 1
ATOM 1785 C CA . THR A 1 250 ? -13.815 10.877 14.349 1.00 95.12 250 THR A CA 1
ATOM 1786 C C . THR A 1 250 ? -12.607 10.923 15.279 1.00 95.12 250 THR A C 1
ATOM 1788 O O . THR A 1 250 ? -12.736 11.284 16.455 1.00 95.12 250 THR A O 1
ATOM 1791 N N . PHE A 1 251 ? -11.434 10.568 14.760 1.00 95.62 251 PHE A N 1
ATOM 1792 C CA . PHE A 1 251 ? -10.211 10.468 15.545 1.00 95.62 251 PHE A CA 1
ATOM 1793 C C . PHE A 1 251 ? -8.959 10.874 14.761 1.00 95.62 251 PHE A C 1
ATOM 1795 O O . PHE A 1 251 ? -8.854 10.679 13.550 1.00 95.62 251 PHE A O 1
ATOM 1802 N N . LEU A 1 252 ? -7.990 11.401 15.508 1.00 97.12 252 LEU A N 1
ATOM 1803 C CA . LEU A 1 252 ? -6.590 11.466 15.106 1.00 97.12 252 LEU A CA 1
ATOM 1804 C C . LEU A 1 252 ? -5.932 10.137 15.471 1.00 97.12 252 LEU A C 1
ATOM 1806 O O . LEU A 1 252 ? -6.273 9.562 16.509 1.00 97.12 252 LEU A O 1
ATOM 1810 N N . ALA A 1 253 ? -4.989 9.659 14.665 1.00 97.50 253 ALA A N 1
ATOM 1811 C CA . ALA A 1 253 ? -4.261 8.435 14.975 1.00 97.50 253 ALA A CA 1
ATOM 1812 C C . ALA A 1 253 ? -2.782 8.500 14.613 1.00 97.50 253 ALA A C 1
ATOM 1814 O O . ALA A 1 253 ? -2.394 9.157 13.653 1.00 97.50 253 ALA A O 1
ATOM 1815 N N . ARG A 1 254 ? -1.975 7.726 15.337 1.00 98.00 254 ARG A N 1
ATOM 1816 C CA . ARG A 1 254 ? -0.654 7.274 14.902 1.00 98.00 254 ARG A CA 1
ATOM 1817 C C . ARG A 1 254 ? -0.564 5.765 15.060 1.00 98.00 254 ARG A C 1
ATOM 1819 O O . ARG A 1 254 ? -0.920 5.232 16.110 1.00 98.00 254 ARG A O 1
ATOM 1826 N N . ILE A 1 255 ? -0.085 5.095 14.024 1.00 98.12 255 ILE A N 1
ATOM 1827 C CA . ILE A 1 255 ? 0.139 3.657 13.988 1.00 98.12 255 ILE A CA 1
ATOM 1828 C C . ILE A 1 255 ? 1.569 3.430 13.513 1.00 98.12 255 ILE A C 1
ATOM 1830 O O . ILE A 1 255 ? 1.905 3.754 12.376 1.00 98.12 255 ILE A O 1
ATOM 1834 N N . ALA A 1 256 ? 2.395 2.852 14.375 1.00 98.50 256 ALA A N 1
ATOM 1835 C CA . ALA A 1 256 ? 3.771 2.501 14.059 1.00 98.50 256 ALA A CA 1
ATOM 1836 C C . ALA A 1 256 ? 4.016 1.019 14.337 1.00 98.50 256 ALA A C 1
ATOM 1838 O O . ALA A 1 256 ? 3.439 0.440 15.264 1.00 98.50 256 ALA A O 1
ATOM 1839 N N . GLY A 1 257 ? 4.868 0.402 13.527 1.00 98.00 257 GLY A N 1
ATOM 1840 C CA . GLY A 1 257 ? 5.235 -0.990 13.724 1.00 98.00 257 GLY A CA 1
ATOM 1841 C C . GLY A 1 257 ? 6.012 -1.586 12.564 1.00 98.00 257 GLY A C 1
ATOM 1842 O O . GLY A 1 257 ? 6.738 -0.882 11.855 1.00 98.00 257 GLY A O 1
ATOM 1843 N N . VAL A 1 258 ? 5.875 -2.900 12.391 1.00 97.50 258 VAL A N 1
ATOM 1844 C CA . VAL A 1 258 ? 6.676 -3.688 11.456 1.00 97.50 258 VAL A CA 1
ATOM 1845 C C . VAL A 1 258 ? 5.847 -4.686 10.653 1.00 97.50 258 VAL A C 1
ATOM 1847 O O . VAL A 1 258 ? 4.844 -5.219 11.123 1.00 97.50 258 VAL A O 1
ATOM 1850 N N . TYR A 1 259 ? 6.290 -4.972 9.435 1.00 97.31 259 TYR A N 1
ATOM 1851 C CA . TYR A 1 259 ? 5.879 -6.137 8.668 1.00 97.31 259 TYR A CA 1
ATOM 1852 C C . TYR A 1 259 ? 7.040 -7.124 8.583 1.00 97.31 259 TYR A C 1
ATOM 1854 O O . TYR A 1 259 ? 8.076 -6.836 7.981 1.00 97.31 259 TYR A O 1
ATOM 1862 N N . ASN A 1 260 ? 6.838 -8.284 9.189 1.00 95.12 260 ASN A N 1
ATOM 1863 C CA . ASN A 1 260 ? 7.779 -9.389 9.222 1.00 95.12 260 ASN A CA 1
ATOM 1864 C C . ASN A 1 260 ? 7.591 -10.250 7.963 1.00 95.12 260 ASN A C 1
ATOM 1866 O O . ASN A 1 260 ? 6.493 -10.756 7.707 1.00 95.12 260 ASN A O 1
ATOM 1870 N N . THR A 1 261 ? 8.642 -10.348 7.147 1.00 92.44 261 THR A N 1
ATOM 1871 C CA . THR A 1 261 ? 8.574 -10.902 5.785 1.00 92.44 261 THR A CA 1
ATOM 1872 C C . THR A 1 261 ? 8.578 -12.429 5.703 1.00 92.44 261 THR A C 1
ATOM 1874 O O . THR A 1 261 ? 7.961 -12.980 4.799 1.00 92.44 261 THR A O 1
ATOM 1877 N N . VAL A 1 262 ? 9.232 -13.103 6.645 1.00 91.56 262 VAL A N 1
ATOM 1878 C CA . VAL A 1 262 ? 9.306 -14.560 6.822 1.00 91.56 262 VAL A CA 1
ATOM 1879 C C . VAL A 1 262 ? 8.089 -15.084 7.582 1.00 91.56 262 VAL A C 1
ATOM 1881 O O . VAL A 1 262 ? 7.503 -16.086 7.185 1.00 91.56 262 VAL A O 1
ATOM 1884 N N . SER A 1 263 ? 7.682 -14.426 8.672 1.00 92.25 263 SER A N 1
ATOM 1885 C CA . SER A 1 263 ? 6.519 -14.857 9.466 1.00 92.25 263 SER A CA 1
ATOM 1886 C C . SER A 1 263 ? 5.179 -14.347 8.929 1.00 92.25 263 SER A C 1
ATOM 1888 O O . SER A 1 263 ? 4.138 -14.679 9.498 1.00 92.25 263 SER A O 1
ATOM 1890 N N . HIS A 1 264 ? 5.194 -13.554 7.850 1.00 94.12 264 HIS A N 1
ATOM 1891 C CA . HIS A 1 264 ? 4.013 -12.955 7.219 1.00 94.12 264 HIS A CA 1
ATOM 1892 C C . HIS A 1 264 ? 3.089 -12.286 8.242 1.00 94.12 264 HIS A C 1
ATOM 1894 O O . HIS A 1 264 ? 1.879 -12.531 8.297 1.00 94.12 264 HIS A O 1
ATOM 1900 N N . LYS A 1 265 ? 3.680 -11.450 9.098 1.00 95.81 265 LYS A N 1
ATOM 1901 C CA . LYS A 1 265 ? 2.982 -10.822 10.220 1.00 95.81 265 LYS A CA 1
ATOM 1902 C C . LYS A 1 265 ? 3.082 -9.307 10.132 1.00 95.81 265 LYS A C 1
ATOM 1904 O O . LYS A 1 265 ? 4.175 -8.751 10.190 1.00 95.81 265 LYS A O 1
ATOM 1909 N N . LEU A 1 266 ? 1.935 -8.640 10.042 1.00 96.94 266 LEU A N 1
ATOM 1910 C CA . LEU A 1 266 ? 1.824 -7.193 10.201 1.00 96.94 266 LEU A CA 1
ATOM 1911 C C . LEU A 1 266 ? 1.586 -6.886 11.678 1.00 96.94 266 LEU A C 1
ATOM 1913 O O . LEU A 1 266 ? 0.602 -7.346 12.250 1.00 96.94 266 LEU A O 1
ATOM 1917 N N . VAL A 1 267 ? 2.482 -6.132 12.300 1.00 97.62 267 VAL A N 1
ATOM 1918 C CA . VAL A 1 267 ? 2.444 -5.806 13.726 1.00 97.62 267 VAL A CA 1
ATOM 1919 C C . VAL A 1 267 ? 2.399 -4.300 13.886 1.00 97.62 267 VAL A C 1
ATOM 1921 O O . VAL A 1 267 ? 3.345 -3.617 13.516 1.00 97.62 267 VAL A O 1
ATOM 1924 N N . ALA A 1 268 ? 1.333 -3.797 14.498 1.00 98.00 268 ALA A N 1
ATOM 1925 C CA . ALA A 1 268 ? 1.285 -2.449 15.037 1.00 98.00 268 ALA A CA 1
ATOM 1926 C C . ALA A 1 268 ? 1.780 -2.498 16.486 1.00 98.00 268 ALA A C 1
ATOM 1928 O O . ALA A 1 268 ? 1.057 -2.912 17.395 1.00 98.00 268 ALA A O 1
ATOM 1929 N N . GLU A 1 269 ? 3.034 -2.105 16.679 1.00 97.25 269 GLU A N 1
ATOM 1930 C CA . GLU A 1 269 ? 3.695 -2.041 17.987 1.00 97.25 269 GLU A CA 1
ATOM 1931 C C . GLU A 1 269 ? 3.164 -0.877 18.825 1.00 97.25 269 GLU A C 1
ATOM 1933 O O . GLU A 1 269 ? 3.181 -0.932 20.052 1.00 97.25 269 GLU A O 1
ATOM 1938 N N . GLN A 1 270 ? 2.667 0.164 18.157 1.00 97.88 270 GLN A N 1
ATOM 1939 C CA . GLN A 1 270 ? 2.007 1.288 18.790 1.00 97.88 270 GLN A CA 1
ATOM 1940 C C . GLN A 1 270 ? 0.809 1.731 17.960 1.00 97.88 270 GLN A C 1
ATOM 1942 O O . GLN A 1 270 ? 0.918 2.016 16.769 1.00 97.88 270 GLN A O 1
ATOM 1947 N N . ILE A 1 271 ? -0.326 1.848 18.633 1.00 97.69 271 ILE A N 1
ATOM 1948 C CA . ILE A 1 271 ? -1.551 2.455 18.141 1.00 97.69 271 ILE A CA 1
ATOM 1949 C C . ILE A 1 271 ? -1.937 3.523 19.157 1.00 97.69 271 ILE A C 1
ATOM 1951 O O . ILE A 1 271 ? -2.156 3.206 20.322 1.00 97.69 271 ILE A O 1
ATOM 1955 N N . ALA A 1 272 ? -1.998 4.779 18.735 1.00 97.38 272 ALA A N 1
ATOM 1956 C CA . ALA A 1 272 ? -2.463 5.885 19.559 1.00 97.38 272 ALA A CA 1
ATOM 1957 C C . ALA A 1 272 ? -3.610 6.583 18.837 1.00 97.38 272 ALA A C 1
ATOM 1959 O O . ALA A 1 272 ? -3.417 7.035 17.711 1.00 97.38 272 ALA A O 1
ATOM 1960 N N . LEU A 1 273 ? -4.790 6.653 19.453 1.00 96.12 273 LEU A N 1
ATOM 1961 C CA . LEU A 1 273 ? -5.949 7.368 18.919 1.00 96.12 273 LEU A CA 1
ATOM 1962 C C . LEU A 1 273 ? -6.366 8.460 19.893 1.00 96.12 273 LEU A C 1
ATOM 1964 O O . LEU A 1 273 ? -6.379 8.250 21.106 1.00 96.12 273 LEU A O 1
ATOM 1968 N N . ARG A 1 274 ? -6.798 9.595 19.350 1.00 95.81 274 ARG A N 1
ATOM 1969 C CA . ARG A 1 274 ? -7.442 10.662 20.111 1.00 95.81 274 ARG A CA 1
ATOM 1970 C C . ARG A 1 274 ? -8.747 11.056 19.441 1.00 95.81 274 ARG A C 1
ATOM 1972 O O . ARG A 1 274 ? -8.761 11.452 18.279 1.00 95.81 274 ARG A O 1
ATOM 1979 N N . SER A 1 275 ? -9.842 10.956 20.183 1.00 92.62 275 SER A N 1
ATOM 1980 C CA . SER A 1 275 ? -11.153 11.445 19.752 1.00 92.62 275 SER A CA 1
ATOM 1981 C C . SER A 1 275 ? -11.258 12.964 19.926 1.00 92.62 275 SER A C 1
ATOM 1983 O O . SER A 1 275 ? -10.558 13.553 20.750 1.00 92.62 275 SER A O 1
ATOM 1985 N N . ALA A 1 276 ? -12.180 13.607 19.207 1.00 80.31 276 ALA A N 1
ATOM 1986 C CA . ALA A 1 276 ? -12.405 15.052 19.327 1.00 80.31 276 ALA A CA 1
ATOM 1987 C C . ALA A 1 276 ? -12.803 15.512 20.751 1.00 80.31 276 ALA A C 1
ATOM 1989 O O . ALA A 1 276 ? -12.588 16.664 21.112 1.00 80.31 276 ALA A O 1
ATOM 1990 N N . GLY A 1 277 ? -13.375 14.619 21.568 1.00 76.31 277 GLY A N 1
ATOM 1991 C CA . GLY A 1 277 ? -13.895 14.910 22.910 1.00 76.31 277 GLY A CA 1
ATOM 1992 C C . GLY A 1 277 ? -13.010 14.414 24.056 1.00 76.31 277 GLY A C 1
ATOM 1993 O O . GLY A 1 277 ? -13.561 13.846 24.996 1.00 76.31 277 GLY A O 1
ATOM 1994 N N . SER A 1 278 ? -11.687 14.584 23.926 1.00 78.75 278 SER A N 1
ATOM 1995 C CA . SER A 1 278 ? -10.602 14.215 24.866 1.00 78.75 278 SER A CA 1
ATOM 1996 C C . SER A 1 278 ? -10.303 12.732 25.091 1.00 78.75 278 SER A C 1
ATOM 1998 O O . SER A 1 278 ? -9.244 12.436 25.628 1.00 78.75 278 SER A O 1
ATOM 2000 N N . GLY A 1 279 ? -11.153 11.802 24.649 1.00 91.81 279 GLY A N 1
ATOM 2001 C CA . GLY A 1 279 ? -10.898 10.374 24.864 1.00 91.81 279 GLY A CA 1
ATOM 2002 C C . GLY A 1 279 ? -9.696 9.854 24.083 1.00 91.81 279 GLY A C 1
ATOM 2003 O O . GLY A 1 279 ? -9.547 10.172 22.897 1.00 91.81 279 GLY A O 1
ATOM 2004 N N . GLU A 1 280 ? -8.893 9.020 24.736 1.00 95.38 280 GLU A N 1
ATOM 2005 C CA . GLU A 1 280 ? -7.642 8.474 24.212 1.00 95.38 280 GLU A CA 1
ATOM 2006 C C . GLU A 1 280 ? -7.672 6.945 24.176 1.00 95.38 280 GLU A C 1
ATOM 2008 O O . GLU A 1 280 ? -8.320 6.290 24.995 1.00 95.38 280 GLU A O 1
ATOM 2013 N N . VAL A 1 281 ? -6.967 6.369 23.206 1.00 96.19 281 VAL A N 1
ATOM 2014 C CA . VAL A 1 281 ? -6.745 4.925 23.107 1.00 96.19 281 VAL A CA 1
ATOM 2015 C C . VAL A 1 281 ? -5.274 4.678 22.854 1.00 96.19 281 VAL A C 1
ATOM 2017 O O . VAL A 1 281 ? -4.705 5.258 21.931 1.00 96.19 281 VAL A O 1
ATOM 2020 N N . LEU A 1 282 ? -4.680 3.778 23.627 1.00 97.31 282 LEU A N 1
ATOM 2021 C CA . LEU A 1 282 ? -3.346 3.245 23.387 1.00 97.31 282 LEU A CA 1
ATOM 2022 C C . LEU A 1 282 ? -3.430 1.740 23.195 1.00 97.31 282 LEU A C 1
ATOM 2024 O O . LEU A 1 282 ? -4.119 1.060 23.950 1.00 97.31 282 LEU A O 1
ATOM 2028 N N . GLY A 1 283 ? -2.713 1.193 22.226 1.00 95.75 283 GLY A N 1
ATOM 2029 C CA . GLY A 1 283 ? -2.775 -0.237 21.994 1.00 95.75 283 GLY A CA 1
ATOM 2030 C C . GLY A 1 283 ? -1.776 -0.794 21.015 1.00 95.75 283 GLY A C 1
ATOM 2031 O O . GLY A 1 283 ? -0.873 -0.106 20.544 1.00 95.75 283 GLY A O 1
ATOM 2032 N N . THR A 1 284 ? -1.983 -2.067 20.720 1.00 97.12 284 THR A N 1
ATOM 2033 C CA . THR A 1 284 ? -1.189 -2.863 19.794 1.00 97.12 284 THR A CA 1
ATOM 2034 C C . THR A 1 284 ? -2.115 -3.750 18.974 1.00 97.12 284 THR A C 1
ATOM 2036 O O . THR A 1 284 ? -3.229 -4.079 19.389 1.00 97.12 284 THR A O 1
ATOM 2039 N N . ALA A 1 285 ? -1.665 -4.133 17.785 1.00 95.44 285 ALA A N 1
ATOM 2040 C CA . ALA A 1 285 ? -2.375 -5.095 16.956 1.00 95.44 285 ALA A CA 1
ATOM 2041 C C . ALA A 1 285 ? -1.394 -5.995 16.219 1.00 95.44 285 ALA A C 1
ATOM 2043 O O . ALA A 1 285 ? -0.265 -5.604 15.924 1.00 95.44 285 ALA A O 1
ATOM 2044 N N . ALA A 1 286 ? -1.843 -7.190 15.863 1.00 95.69 286 ALA A N 1
ATOM 2045 C CA . ALA A 1 286 ? -1.128 -8.044 14.936 1.00 95.69 286 ALA A CA 1
ATOM 2046 C C . ALA A 1 286 ? -2.091 -8.769 14.002 1.00 95.69 286 ALA A C 1
ATOM 2048 O O . ALA A 1 286 ? -3.111 -9.298 14.440 1.00 95.69 286 ALA A O 1
ATOM 2049 N N . VAL A 1 287 ? -1.722 -8.846 12.728 1.00 92.88 287 VAL A N 1
ATOM 2050 C CA . VAL A 1 287 ? -2.388 -9.673 11.725 1.00 92.88 287 VAL A CA 1
ATOM 2051 C C . VAL A 1 287 ? -1.378 -10.679 11.192 1.00 92.88 287 VAL A C 1
ATOM 2053 O O . VAL A 1 287 ? -0.313 -10.295 10.714 1.00 92.88 287 VAL A O 1
ATOM 2056 N N . ALA A 1 288 ? -1.697 -11.964 11.305 1.00 93.31 288 ALA A N 1
ATOM 2057 C CA . ALA A 1 288 ? -0.898 -13.057 10.766 1.00 93.31 288 ALA A CA 1
ATOM 2058 C C . ALA A 1 288 ? -1.573 -13.610 9.510 1.00 93.31 288 ALA A C 1
ATOM 2060 O O . ALA A 1 288 ? -2.727 -14.052 9.563 1.00 93.31 288 ALA A O 1
ATOM 2061 N N . PHE A 1 289 ? -0.847 -13.592 8.396 1.00 89.75 289 PHE A N 1
ATOM 2062 C CA . PHE A 1 289 ? -1.300 -14.133 7.123 1.00 89.75 289 PHE A CA 1
ATOM 2063 C C . PHE A 1 289 ? -0.782 -15.562 6.972 1.00 89.75 289 PHE A C 1
ATOM 2065 O O . PHE A 1 289 ? 0.396 -15.835 7.183 1.00 89.75 289 PHE A O 1
ATOM 2072 N N . VAL A 1 290 ? -1.679 -16.486 6.634 1.00 85.88 290 VAL A N 1
ATOM 2073 C CA . VAL A 1 290 ? -1.332 -17.880 6.352 1.00 85.88 290 VAL A CA 1
ATOM 2074 C C . VAL A 1 290 ? -2.018 -18.270 5.056 1.00 85.88 290 VAL A C 1
ATOM 2076 O O . VAL A 1 290 ? -3.230 -18.094 4.926 1.00 85.88 290 VAL A O 1
ATOM 2079 N N . ASP A 1 291 ? -1.252 -18.813 4.117 1.00 79.88 291 ASP A N 1
ATOM 2080 C CA . ASP A 1 291 ? -1.754 -19.151 2.789 1.00 79.88 291 ASP A CA 1
ATOM 2081 C C . ASP A 1 291 ? -2.985 -20.059 2.849 1.00 79.88 291 ASP A C 1
ATOM 2083 O O . ASP A 1 291 ? -3.026 -21.069 3.559 1.00 79.88 291 ASP A O 1
ATOM 2087 N N . GLY A 1 292 ? -4.018 -19.665 2.102 1.00 76.12 292 GLY A N 1
ATOM 2088 C CA . GLY A 1 292 ? -5.288 -20.385 2.015 1.00 76.12 292 GLY A CA 1
ATOM 2089 C C . GLY A 1 292 ? -6.129 -20.384 3.296 1.00 76.12 292 GLY A C 1
ATOM 2090 O O . GLY A 1 292 ? -7.122 -21.110 3.354 1.00 76.12 292 GLY A O 1
ATOM 2091 N N . LYS A 1 293 ? -5.766 -19.606 4.326 1.00 82.50 293 LYS A N 1
ATOM 2092 C CA . LYS A 1 293 ? -6.503 -19.533 5.595 1.00 82.50 293 LYS A CA 1
ATOM 2093 C C . LYS A 1 293 ? -6.971 -18.116 5.902 1.00 82.50 293 LYS A C 1
ATOM 2095 O O . LYS A 1 293 ? -6.383 -17.128 5.473 1.00 82.50 293 LYS A O 1
ATOM 2100 N N . VAL A 1 294 ? -8.025 -18.035 6.712 1.00 80.56 294 VAL A N 1
ATOM 2101 C CA . VAL A 1 294 ? -8.495 -16.767 7.278 1.00 80.56 294 VAL A CA 1
ATOM 2102 C C . VAL A 1 294 ? -7.381 -16.159 8.144 1.00 80.56 294 VAL A C 1
ATOM 2104 O O . VAL A 1 294 ? -6.832 -16.881 8.985 1.00 80.56 294 VAL A O 1
ATOM 2107 N N . PRO A 1 295 ? -7.071 -14.855 8.003 1.00 84.31 295 PRO A N 1
ATOM 2108 C CA . PRO A 1 295 ? -6.053 -14.200 8.816 1.00 84.31 295 PRO A CA 1
ATOM 2109 C C . PRO A 1 295 ? -6.313 -14.325 10.323 1.00 84.31 295 PRO A C 1
ATOM 2111 O O . PRO A 1 295 ? -7.454 -14.231 10.798 1.00 84.31 295 PRO A O 1
ATOM 2114 N N . GLY A 1 296 ? -5.236 -14.519 11.084 1.00 86.88 296 GLY A N 1
ATOM 2115 C CA . GLY A 1 296 ? -5.255 -14.403 12.540 1.00 86.88 296 GLY A CA 1
ATOM 2116 C C . GLY A 1 296 ? -5.162 -12.934 12.939 1.00 86.88 296 GLY A C 1
ATOM 2117 O O . GLY A 1 296 ? -4.312 -12.227 12.412 1.00 86.88 296 GLY A O 1
ATOM 2118 N N . ILE A 1 297 ? -6.018 -12.473 13.850 1.00 88.50 297 ILE A N 1
ATOM 2119 C CA . ILE A 1 297 ? -6.060 -11.075 14.302 1.00 88.50 297 ILE A CA 1
ATOM 2120 C C . ILE A 1 297 ? -5.918 -11.067 15.821 1.00 88.50 297 ILE A C 1
ATOM 2122 O O . ILE A 1 297 ? -6.648 -11.790 16.492 1.00 88.50 297 ILE A O 1
ATOM 2126 N N . ASN A 1 298 ? -4.999 -10.251 16.332 1.00 90.88 298 ASN A N 1
ATOM 2127 C CA . ASN A 1 298 ? -4.863 -9.915 17.744 1.00 90.88 298 ASN A CA 1
ATOM 2128 C C . ASN A 1 298 ? -4.956 -8.394 17.895 1.00 90.88 298 ASN A C 1
ATOM 2130 O O . ASN A 1 298 ? -4.380 -7.658 17.088 1.00 90.88 298 ASN A O 1
ATOM 2134 N N . LEU A 1 299 ? -5.688 -7.935 18.902 1.00 91.44 299 LEU A N 1
ATOM 2135 C CA . LEU A 1 299 ? -5.890 -6.528 19.198 1.00 91.44 299 LEU A CA 1
ATOM 2136 C C . LEU A 1 299 ? -5.932 -6.302 20.705 1.00 91.44 299 LEU A C 1
ATOM 2138 O O . LEU A 1 299 ? -6.697 -6.957 21.410 1.00 91.44 299 LEU A O 1
ATOM 2142 N N . ALA A 1 300 ? -5.180 -5.318 21.183 1.00 92.94 300 ALA A N 1
ATOM 2143 C CA . ALA A 1 300 ? -5.228 -4.880 22.568 1.00 92.94 300 ALA A CA 1
ATOM 2144 C C . ALA A 1 300 ? -5.324 -3.356 22.636 1.00 92.94 300 ALA A C 1
ATOM 2146 O O . ALA A 1 300 ? -4.477 -2.658 22.084 1.00 92.94 300 ALA A O 1
ATOM 2147 N N . PHE A 1 301 ? -6.328 -2.842 23.341 1.00 93.19 301 PHE A N 1
ATOM 2148 C CA . PHE A 1 301 ? -6.548 -1.419 23.566 1.00 93.19 301 PHE A CA 1
ATOM 2149 C C . PHE A 1 301 ? -6.728 -1.119 25.049 1.00 93.19 301 PHE A C 1
ATOM 2151 O O . PHE A 1 301 ? -7.488 -1.787 25.744 1.00 93.19 301 PHE A O 1
ATOM 2158 N N . ASN A 1 302 ? -6.083 -0.052 25.500 1.00 94.88 302 ASN A N 1
ATOM 2159 C CA . ASN A 1 302 ? -6.370 0.649 26.738 1.00 94.88 302 ASN A CA 1
ATOM 2160 C C . ASN A 1 302 ? -7.050 1.962 26.365 1.00 94.88 302 ASN A C 1
ATOM 2162 O O . ASN A 1 302 ? -6.507 2.748 25.590 1.00 94.88 302 ASN A O 1
ATOM 2166 N N . ILE A 1 303 ? -8.251 2.163 26.882 1.00 94.81 303 ILE A N 1
ATOM 2167 C CA . ILE A 1 303 ? -9.108 3.305 26.592 1.00 94.81 303 ILE A CA 1
ATOM 2168 C C . ILE A 1 303 ? -9.157 4.166 27.844 1.00 94.81 303 ILE A C 1
ATOM 2170 O O . ILE A 1 303 ? -9.397 3.632 28.926 1.00 94.81 303 ILE A O 1
ATOM 2174 N N . HIS A 1 304 ? -8.981 5.473 27.680 1.00 95.38 304 HIS A N 1
ATOM 2175 C CA . HIS A 1 304 ? -9.050 6.440 28.764 1.00 95.38 304 HIS A CA 1
ATOM 2176 C C . HIS A 1 304 ? -10.007 7.585 28.423 1.00 95.38 304 HIS A C 1
ATOM 2178 O O . HIS A 1 304 ? -9.996 8.109 27.306 1.00 95.38 304 HIS A O 1
ATOM 2184 N N . ASP A 1 305 ? -10.833 7.957 29.400 1.00 93.94 305 ASP A N 1
ATOM 2185 C CA . ASP A 1 305 ? -11.739 9.108 29.385 1.00 93.94 305 ASP A CA 1
ATOM 2186 C C . ASP A 1 305 ? -12.546 9.272 28.079 1.00 93.94 305 ASP A C 1
ATOM 2188 O O . ASP A 1 305 ? -12.548 10.314 27.425 1.00 93.94 305 ASP A O 1
ATOM 2192 N N . MET A 1 306 ? -13.248 8.220 27.657 1.00 93.94 306 MET A N 1
ATOM 2193 C CA . MET A 1 306 ? -13.933 8.184 26.364 1.00 93.94 306 MET A CA 1
ATOM 2194 C C . MET A 1 306 ? -15.452 8.049 26.506 1.00 93.94 306 MET A C 1
ATOM 2196 O O . MET A 1 306 ? -15.952 7.325 27.361 1.00 93.94 306 MET A O 1
ATOM 2200 N N . GLN A 1 307 ? -16.225 8.721 25.645 1.00 93.31 307 GLN A N 1
ATOM 2201 C CA . GLN A 1 307 ? -17.681 8.540 25.616 1.00 93.31 307 GLN A CA 1
ATOM 2202 C C . GLN A 1 307 ? -18.045 7.088 25.292 1.00 93.31 307 GLN A C 1
ATOM 2204 O O . GLN A 1 307 ? -17.446 6.473 24.410 1.00 93.31 307 GLN A O 1
ATOM 2209 N N . VAL A 1 308 ? -19.072 6.556 25.955 1.00 92.00 308 VAL A N 1
ATOM 2210 C CA . VAL A 1 308 ? -19.557 5.185 25.719 1.00 92.00 308 VAL A CA 1
ATOM 2211 C C . VAL A 1 308 ? -19.888 4.933 24.243 1.00 92.00 308 VAL A C 1
ATOM 2213 O O . VAL A 1 308 ? -19.552 3.874 23.713 1.00 92.00 308 VAL A O 1
ATOM 2216 N N . SER A 1 309 ? -20.491 5.910 23.559 1.00 91.31 309 SER A N 1
ATOM 2217 C CA . SER A 1 309 ? -20.788 5.852 22.120 1.00 91.31 309 SER A CA 1
ATOM 2218 C C . SER A 1 309 ? -19.527 5.631 21.275 1.00 91.31 309 SER A C 1
ATOM 2220 O O . SER A 1 309 ? -19.529 4.814 20.359 1.00 91.31 309 SER A O 1
ATOM 2222 N N . HIS A 1 310 ? -18.418 6.290 21.615 1.00 92.62 310 HIS A N 1
ATOM 2223 C CA . HIS A 1 310 ? -17.131 6.117 20.940 1.00 92.62 310 HIS A CA 1
ATOM 2224 C C . HIS A 1 310 ? -16.502 4.750 21.246 1.00 92.62 310 HIS A C 1
ATOM 2226 O O . HIS A 1 310 ? -16.013 4.082 20.335 1.00 92.62 310 HIS A O 1
ATOM 2232 N N . VAL A 1 311 ? -16.574 4.283 22.498 1.00 90.88 311 VAL A N 1
ATOM 2233 C CA . VAL A 1 311 ? -16.081 2.946 22.884 1.00 90.88 311 VAL A CA 1
ATOM 2234 C C . VAL A 1 311 ? -16.823 1.841 22.129 1.00 90.88 311 VAL A C 1
ATOM 2236 O O . VAL A 1 311 ? -16.203 0.892 21.644 1.00 90.88 311 VAL A O 1
ATOM 2239 N N . LYS A 1 312 ? -18.139 1.990 21.940 1.00 91.31 312 LYS A N 1
ATOM 2240 C CA . LYS A 1 312 ? -18.941 1.087 21.102 1.00 91.31 312 LYS A CA 1
ATOM 2241 C C . LYS A 1 312 ? -18.447 1.030 19.654 1.00 91.31 312 LYS A C 1
ATOM 2243 O O . LYS A 1 312 ? -18.465 -0.053 19.067 1.00 91.31 312 LYS A O 1
ATOM 2248 N N . GLN A 1 313 ? -17.983 2.146 19.083 1.00 91.31 313 GLN A N 1
ATOM 2249 C CA . GLN A 1 313 ? -17.409 2.144 17.732 1.00 91.31 313 GLN A CA 1
ATOM 2250 C C . GLN A 1 313 ? -16.062 1.414 17.670 1.00 91.31 313 GLN A C 1
ATOM 2252 O O . GLN A 1 313 ? -15.827 0.687 16.710 1.00 91.31 313 GLN A O 1
ATOM 2257 N N . LEU A 1 314 ? -15.205 1.569 18.688 1.00 88.94 314 LEU A N 1
ATOM 2258 C CA . LEU A 1 314 ? -13.868 0.956 18.744 1.00 88.94 314 LEU A CA 1
ATOM 2259 C C . LEU A 1 314 ? -13.882 -0.559 18.904 1.00 88.94 314 LEU A C 1
ATOM 2261 O O . LEU A 1 314 ? -12.965 -1.236 18.439 1.00 88.94 314 LEU A O 1
ATOM 2265 N N . TRP A 1 315 ? -14.895 -1.094 19.581 1.00 86.19 315 TRP A N 1
ATOM 2266 C CA . TRP A 1 315 ? -14.999 -2.530 19.786 1.00 86.19 315 TRP A CA 1
ATOM 2267 C C . TRP A 1 315 ? -15.116 -3.242 18.422 1.00 86.19 315 TRP A C 1
ATOM 2269 O O . TRP A 1 315 ? -16.058 -2.975 17.674 1.00 86.19 315 TRP A O 1
ATOM 2279 N N . PRO A 1 316 ? -14.199 -4.168 18.079 1.00 81.31 316 PRO A N 1
ATOM 2280 C CA . PRO A 1 316 ? -14.218 -4.838 16.783 1.00 81.31 316 PRO A CA 1
ATOM 2281 C C . PRO A 1 316 ? -15.513 -5.611 16.539 1.00 81.31 316 PRO A C 1
ATOM 2283 O O . PRO A 1 316 ? -15.923 -6.438 17.352 1.00 81.31 316 PRO A O 1
ATOM 2286 N N . TRP A 1 317 ? -16.123 -5.397 15.377 1.00 77.94 317 TRP A N 1
ATOM 2287 C CA . TRP A 1 317 ? -17.383 -6.035 14.988 1.00 77.94 317 TRP A CA 1
ATOM 2288 C C . TRP A 1 317 ? -17.299 -7.570 14.925 1.00 77.94 317 TRP A C 1
ATOM 2290 O O . TRP A 1 317 ? -18.269 -8.266 15.222 1.00 77.94 317 TRP A O 1
ATOM 2300 N N . PHE A 1 318 ? -16.116 -8.099 14.604 1.00 74.00 318 PHE A N 1
ATOM 2301 C CA . PHE A 1 318 ? -15.837 -9.533 14.550 1.00 74.00 318 PHE A CA 1
ATOM 2302 C C . PHE A 1 318 ? -15.492 -10.155 15.916 1.00 74.00 318 PHE A C 1
ATOM 2304 O O . PHE A 1 318 ? -15.321 -11.373 16.001 1.00 74.00 318 PHE A O 1
ATOM 2311 N N . SER A 1 319 ? -15.376 -9.355 16.982 1.00 73.12 319 SER A N 1
ATOM 2312 C CA . SER A 1 319 ? -15.052 -9.829 18.332 1.00 73.12 319 SER A CA 1
ATOM 2313 C C . SER A 1 319 ? -16.306 -9.934 19.202 1.00 73.12 319 SER A C 1
ATOM 2315 O O . SER A 1 319 ? -17.113 -9.007 19.264 1.00 73.12 319 SER A O 1
ATOM 2317 N N . ALA A 1 320 ? -16.456 -11.065 19.904 1.00 74.12 320 ALA A N 1
ATOM 2318 C CA . ALA A 1 320 ? -17.473 -11.287 20.938 1.00 74.12 320 ALA A CA 1
ATOM 2319 C C . ALA A 1 320 ? -18.895 -10.819 20.546 1.00 74.12 320 ALA A C 1
ATOM 2321 O O . ALA A 1 320 ? -19.563 -10.122 21.312 1.00 74.12 320 ALA A O 1
ATOM 2322 N N . ARG A 1 321 ? -19.369 -11.215 19.352 1.00 80.62 321 ARG A N 1
ATOM 2323 C CA . ARG A 1 321 ? -20.598 -10.705 18.707 1.00 80.62 321 ARG A CA 1
ATOM 2324 C C . ARG A 1 321 ? -21.796 -10.554 19.649 1.00 80.62 321 ARG A C 1
ATOM 2326 O O . ARG A 1 321 ? -22.424 -9.503 19.661 1.00 80.62 321 ARG A O 1
ATOM 2333 N N . ASN A 1 322 ? -22.111 -11.573 20.449 1.00 83.75 322 ASN A N 1
ATOM 2334 C CA . ASN A 1 322 ? -23.270 -11.526 21.349 1.00 83.75 322 ASN A CA 1
ATOM 2335 C C . ASN A 1 322 ? -23.100 -10.485 22.466 1.00 83.75 322 ASN A C 1
ATOM 2337 O O . ASN A 1 322 ? -24.037 -9.744 22.752 1.00 83.75 322 ASN A O 1
ATOM 2341 N N . ALA A 1 323 ? -21.904 -10.389 23.058 1.00 84.00 323 ALA A N 1
ATOM 2342 C CA . ALA A 1 323 ? -21.600 -9.373 24.064 1.00 84.00 323 ALA A CA 1
ATOM 2343 C C . ALA A 1 323 ? -21.664 -7.967 23.453 1.00 84.00 323 ALA A C 1
ATOM 2345 O O . ALA A 1 323 ? -22.290 -7.076 24.021 1.00 84.00 323 ALA A O 1
ATOM 2346 N N . ARG A 1 324 ? -21.106 -7.793 22.248 1.00 87.19 324 ARG A N 1
ATOM 2347 C CA . ARG A 1 324 ? -21.186 -6.537 21.495 1.00 87.19 324 ARG A CA 1
ATOM 2348 C C . ARG A 1 324 ? -22.633 -6.125 21.231 1.00 87.19 324 ARG A C 1
ATOM 2350 O O . ARG A 1 324 ? -22.998 -4.999 21.546 1.00 87.19 324 ARG A O 1
ATOM 2357 N N . LEU A 1 325 ? -23.465 -7.023 20.698 1.00 86.38 325 LEU A N 1
ATOM 2358 C CA . LEU A 1 325 ? -24.879 -6.738 20.426 1.00 86.38 325 LEU A CA 1
ATOM 2359 C C . LEU A 1 325 ? -25.632 -6.338 21.698 1.00 86.38 325 LEU A C 1
ATOM 2361 O O . LEU A 1 325 ? -26.408 -5.384 21.675 1.00 86.38 325 LEU A O 1
ATOM 2365 N N . TRP A 1 326 ? -25.365 -7.016 22.817 1.00 88.06 326 TRP A N 1
ATOM 2366 C CA . TRP A 1 326 ? -25.940 -6.641 24.103 1.00 88.06 326 TRP A CA 1
ATOM 2367 C C . TRP A 1 326 ? -25.501 -5.233 24.529 1.00 88.06 326 TRP A C 1
ATOM 2369 O O . TRP A 1 326 ? -26.355 -4.415 24.860 1.00 88.06 326 TRP A O 1
ATOM 2379 N N . VAL A 1 327 ? -24.206 -4.902 24.463 1.00 86.94 327 VAL A N 1
ATOM 2380 C CA . VAL A 1 327 ? -23.697 -3.566 24.830 1.00 86.94 327 VAL A CA 1
ATOM 2381 C C . VAL A 1 327 ? -24.293 -2.481 23.937 1.00 86.94 327 VAL A C 1
ATOM 2383 O O . VAL A 1 327 ? -24.733 -1.447 24.442 1.00 86.94 327 VAL A O 1
ATOM 2386 N N . LEU A 1 328 ? -24.352 -2.718 22.623 1.00 87.62 328 LEU A N 1
ATOM 2387 C CA . LEU A 1 328 ? -24.963 -1.790 21.673 1.00 87.62 328 LEU A CA 1
ATOM 2388 C C . LEU A 1 328 ? -26.422 -1.492 22.046 1.00 87.62 328 LEU A C 1
ATOM 2390 O O . LEU A 1 328 ? -26.811 -0.326 22.005 1.00 87.62 328 LEU A O 1
ATOM 2394 N N . ALA A 1 329 ? -27.177 -2.513 22.464 1.00 87.38 329 ALA A N 1
ATOM 2395 C CA . ALA A 1 329 ? -28.599 -2.413 22.784 1.00 87.38 329 ALA A CA 1
ATOM 2396 C C . ALA A 1 329 ? -28.927 -1.948 24.215 1.00 87.38 329 ALA A C 1
ATOM 2398 O O . ALA A 1 329 ? -30.062 -1.549 24.451 1.00 87.38 329 ALA A O 1
ATOM 2399 N N . ASN A 1 330 ? -27.993 -2.030 25.171 1.00 88.56 330 ASN A N 1
ATOM 2400 C CA . ASN A 1 330 ? -28.310 -1.831 26.595 1.00 88.56 330 ASN A CA 1
ATOM 2401 C C . ASN A 1 330 ? -27.504 -0.723 27.285 1.00 88.56 330 ASN A C 1
ATOM 2403 O O . ASN A 1 330 ? -27.946 -0.212 28.313 1.00 88.56 330 ASN A O 1
ATOM 2407 N N . LEU A 1 331 ? -26.335 -0.340 26.767 1.00 86.19 331 LEU A N 1
ATOM 2408 C CA . LEU A 1 331 ? -25.493 0.670 27.411 1.00 86.19 331 LEU A CA 1
ATOM 2409 C C . LEU A 1 331 ? -25.708 2.037 26.7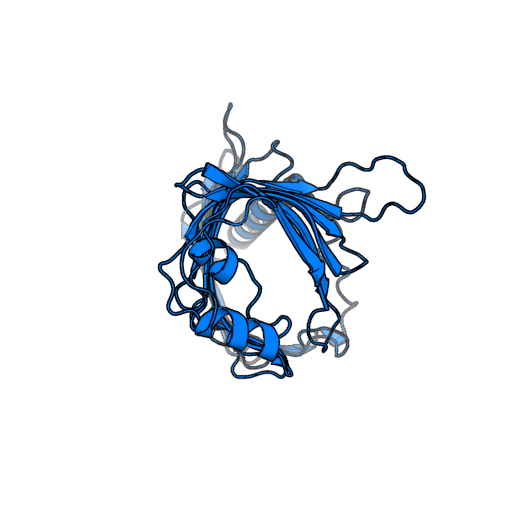54 1.00 86.19 331 LEU A C 1
ATOM 2411 O O . LEU A 1 331 ? -25.368 2.205 25.590 1.00 86.19 331 LEU A O 1
ATOM 2415 N N . PHE A 1 332 ? -26.240 3.026 27.469 1.00 86.06 332 PHE A N 1
ATOM 2416 C CA . PHE A 1 332 ? -26.565 4.338 26.893 1.00 86.06 332 PHE A CA 1
ATOM 2417 C C . PHE A 1 332 ? -25.935 5.479 27.684 1.00 86.06 332 PHE A C 1
ATOM 2419 O O . PHE A 1 332 ? -26.043 5.523 28.908 1.00 86.06 332 PHE A O 1
ATOM 2426 N N . GLY A 1 333 ? -25.333 6.432 26.969 1.00 86.94 333 GLY A N 1
ATOM 2427 C CA . GLY A 1 333 ? -24.719 7.618 27.566 1.00 86.94 333 GLY A CA 1
ATOM 2428 C C . GLY A 1 333 ? -23.537 7.311 28.495 1.00 86.94 333 GLY A C 1
ATOM 2429 O O . GLY A 1 333 ? -23.110 6.171 28.650 1.00 86.94 333 GLY A O 1
ATOM 2430 N N . GLY A 1 334 ? -22.992 8.362 29.107 1.00 91.44 334 GLY A N 1
ATOM 2431 C CA . GLY A 1 334 ? -21.882 8.260 30.056 1.00 91.44 334 GLY A CA 1
ATOM 2432 C C . GLY A 1 334 ? -20.488 8.227 29.422 1.00 91.44 334 GLY A C 1
ATOM 2433 O O . GLY A 1 334 ? -20.305 8.376 28.208 1.00 91.44 334 GLY A O 1
ATOM 2434 N N . ARG A 1 335 ? -19.486 8.066 30.290 1.00 91.88 335 ARG A N 1
ATOM 2435 C CA . ARG A 1 335 ? -18.063 8.010 29.939 1.00 91.88 335 ARG A CA 1
ATOM 2436 C C . ARG A 1 335 ? -17.427 6.771 30.553 1.00 91.88 335 ARG A C 1
ATOM 2438 O O . ARG A 1 335 ? -17.739 6.395 31.679 1.00 91.88 335 ARG A O 1
ATOM 2445 N N . VAL A 1 336 ? -16.525 6.169 29.799 1.00 91.31 336 VAL A N 1
ATOM 2446 C CA . VAL A 1 336 ? -15.611 5.126 30.240 1.00 91.31 336 VAL A CA 1
ATOM 2447 C C . VAL A 1 336 ? -14.344 5.826 30.709 1.00 91.31 336 VAL A C 1
ATOM 2449 O O . VAL A 1 336 ? -13.642 6.420 29.895 1.00 91.31 336 VAL A O 1
ATOM 2452 N N . VAL A 1 337 ? -14.094 5.801 32.019 1.00 92.25 337 VAL A N 1
ATOM 2453 C CA . VAL A 1 337 ? -12.896 6.418 32.611 1.00 92.25 337 VAL A CA 1
ATOM 2454 C C . VAL A 1 337 ? -11.661 5.614 32.227 1.00 92.25 337 VAL A C 1
ATOM 2456 O O . VAL A 1 337 ? -10.728 6.182 31.680 1.00 92.25 337 VAL A O 1
ATOM 2459 N N . ASP A 1 338 ? -11.720 4.295 32.412 1.00 91.12 338 ASP A N 1
ATOM 2460 C CA . ASP A 1 338 ? -10.687 3.355 31.993 1.00 91.12 338 ASP A CA 1
ATOM 2461 C C . ASP A 1 338 ? -11.338 2.060 31.497 1.00 91.12 338 ASP A C 1
ATOM 2463 O O . ASP A 1 338 ? -12.296 1.561 32.096 1.00 91.12 338 ASP A O 1
ATOM 2467 N N . ALA A 1 339 ? -10.822 1.502 30.404 1.00 88.44 339 ALA A N 1
ATOM 2468 C CA . ALA A 1 339 ? -11.179 0.163 29.946 1.00 88.44 339 ALA A CA 1
ATOM 2469 C C . ALA A 1 339 ? -10.010 -0.519 29.237 1.00 88.44 339 ALA A C 1
ATOM 2471 O O . ALA A 1 339 ? -9.191 0.128 28.589 1.00 88.44 339 ALA A O 1
ATOM 2472 N N . ASN A 1 340 ? -9.986 -1.847 29.313 1.00 89.06 340 ASN A N 1
ATOM 2473 C CA . ASN A 1 340 ? -9.099 -2.687 28.524 1.00 89.06 340 ASN A CA 1
ATOM 2474 C C . ASN A 1 340 ? -9.945 -3.579 27.608 1.00 89.06 340 ASN A C 1
ATOM 2476 O O . ASN A 1 340 ? -10.906 -4.205 28.060 1.00 89.06 340 ASN A O 1
ATOM 2480 N N . LEU A 1 341 ? -9.598 -3.612 26.325 1.00 83.94 341 LEU A N 1
ATOM 2481 C CA . LEU A 1 341 ? -10.198 -4.490 25.330 1.00 83.94 341 LEU A CA 1
ATOM 2482 C C . LEU A 1 341 ? -9.099 -5.347 24.711 1.00 83.94 341 LEU A C 1
ATOM 2484 O O . LEU A 1 341 ? -8.159 -4.808 24.135 1.00 83.94 341 LEU A O 1
ATOM 2488 N N . GLN A 1 342 ? -9.243 -6.667 24.800 1.00 84.56 342 GLN A N 1
ATOM 2489 C CA . GLN A 1 342 ? -8.293 -7.628 24.249 1.00 84.56 342 GLN A CA 1
ATOM 2490 C C . GLN A 1 342 ? -9.023 -8.703 23.436 1.00 84.56 342 GLN A C 1
ATOM 2492 O O . GLN A 1 342 ? -10.063 -9.212 23.865 1.00 84.56 342 GLN A O 1
ATOM 2497 N N . PHE A 1 343 ? -8.479 -9.035 22.266 1.00 77.00 343 PHE A N 1
ATOM 2498 C CA . PHE A 1 343 ? -8.950 -10.087 21.367 1.00 77.00 343 PHE A CA 1
ATOM 2499 C C . PHE A 1 343 ? -7.767 -10.797 20.713 1.00 77.00 343 PHE A C 1
ATOM 2501 O O . PHE A 1 343 ? -6.828 -10.093 20.285 1.00 77.00 343 PHE A O 1
#

Secondary structure (DSSP, 8-state):
-BS-EEEGGGSPPP--TTGGGB-TTSSB-HHHHHHHHHHHHHHHHHHHHHT---EEEEEEEEEE--TTSS--EEEEEEEEEEEEETTEEEEEEEEEETTEEEEEEEEEEEETTTTEEEEEEEEEEE----EETTEE---EEEEEEEE--BTTBPPEEEEEEEEEEEEEE-GGG-EEEEEEEEEEEEETTSSSEEEEEEEEEETTEEEEEEEEEEEPPP---TTPPPEEEEEEEEEEEEE--TT--SPPEEEEEEEEEEEETTTTEEEEEEEEEEETTS-EEEEEEEEE--TTSPPEEEEEEEEEEEEHHHHHHHS-TTSSHHHHHHHHHH--S-EEEEEEEE-